Protein AF-A0A0Q3QEM4-F1 (afdb_monomer_lite)

Foldseek 3Di:
DWDQDPVVRDIDDFDAAFPPDWAFQDWEDWAWDDDPVRDTDTKTWTWTFGDDDPPDQWTFIWIWMADPVCQVPPDPRGRIDTQETDTDNDDDRFPHWYDAPQKTWTDDQQFFIKIWDHPPPPPHRTDIDTDGFWQQRHNVNVCVVQDDVRDDPVVVSVQFSFQWDWDAAPRDIDIGGQDPGPGGDDPVDDDDDDDHLVLLCVAPQNVVVVADSARWTRWDQDNNRKIKTWRAPPVCPVPPPPPQKGKIKIWIGPVVVSHTPDIDIDIRDDDD

Structure (mmCIF, N/CA/C/O backbone):
data_AF-A0A0Q3QEM4-F1
#
_entry.id   AF-A0A0Q3QEM4-F1
#
loop_
_atom_site.group_PDB
_atom_site.id
_atom_site.type_symbol
_atom_site.label_atom_id
_atom_site.label_alt_id
_atom_site.label_comp_id
_atom_site.label_asym_id
_atom_site.label_entity_id
_atom_site.label_seq_id
_atom_site.pdbx_PDB_ins_code
_atom_site.Cartn_x
_atom_site.Cartn_y
_atom_site.Cartn_z
_atom_site.occupancy
_atom_site.B_iso_or_equiv
_atom_site.auth_seq_id
_atom_site.auth_comp_id
_atom_site.auth_asym_id
_atom_site.auth_atom_id
_atom_site.pdbx_PDB_model_num
ATOM 1 N N . TYR A 1 1 ? 17.596 -11.893 -6.423 1.00 74.00 1 TYR A N 1
ATOM 2 C CA . TYR A 1 1 ? 16.151 -11.917 -6.119 1.00 74.00 1 TYR A CA 1
ATOM 3 C C . TYR A 1 1 ? 15.618 -13.312 -6.344 1.00 74.00 1 TYR A C 1
ATOM 5 O O . TYR A 1 1 ? 15.959 -13.911 -7.357 1.00 74.00 1 TYR A O 1
ATOM 13 N N . LEU A 1 2 ? 14.856 -13.838 -5.387 1.00 79.19 2 LEU A N 1
ATOM 14 C CA . LEU A 1 2 ? 14.261 -15.168 -5.459 1.00 79.19 2 LEU A CA 1
ATOM 15 C C . LEU A 1 2 ? 12.787 -15.021 -5.846 1.00 79.19 2 LEU A C 1
ATOM 17 O O . LEU A 1 2 ? 12.073 -14.262 -5.198 1.00 79.19 2 LEU A O 1
ATOM 21 N N . VAL A 1 3 ? 12.349 -15.720 -6.889 1.00 78.38 3 VAL A N 1
ATOM 22 C CA . VAL A 1 3 ? 10.958 -15.700 -7.350 1.00 78.38 3 VAL A CA 1
ATOM 23 C C . VAL A 1 3 ? 10.420 -17.117 -7.318 1.00 78.38 3 VAL A C 1
ATOM 25 O O . VAL A 1 3 ? 10.972 -18.007 -7.966 1.00 78.38 3 VAL A O 1
ATOM 28 N N . TYR A 1 4 ? 9.352 -17.314 -6.553 1.00 81.25 4 TYR A N 1
ATOM 29 C CA . TYR A 1 4 ? 8.610 -18.563 -6.522 1.00 81.25 4 TYR A CA 1
ATOM 30 C C . TYR A 1 4 ? 7.338 -18.408 -7.348 1.00 81.25 4 TYR A C 1
ATOM 32 O O . TYR A 1 4 ? 6.465 -17.610 -7.006 1.00 81.25 4 TYR A O 1
ATOM 40 N N . ASP A 1 5 ? 7.247 -19.171 -8.431 1.00 76.69 5 ASP A N 1
ATOM 41 C CA . ASP A 1 5 ? 6.024 -19.307 -9.207 1.00 76.69 5 ASP A CA 1
ATOM 42 C C . ASP A 1 5 ? 5.250 -20.525 -8.700 1.00 76.69 5 ASP A C 1
ATOM 44 O O . ASP A 1 5 ? 5.641 -21.676 -8.908 1.00 76.69 5 ASP A O 1
ATOM 48 N N . HIS A 1 6 ? 4.136 -20.252 -8.024 1.00 77.06 6 HIS A N 1
ATOM 49 C CA . HIS A 1 6 ? 3.267 -21.284 -7.475 1.00 77.06 6 HIS A CA 1
ATOM 50 C C . HIS A 1 6 ? 2.563 -22.113 -8.560 1.00 77.06 6 HIS A C 1
ATOM 52 O O . HIS A 1 6 ? 2.294 -23.287 -8.322 1.00 77.06 6 HIS A O 1
ATOM 58 N N . ALA A 1 7 ? 2.268 -21.530 -9.729 1.00 76.38 7 ALA A N 1
ATOM 59 C CA . ALA A 1 7 ? 1.515 -22.197 -10.787 1.00 76.38 7 ALA A CA 1
ATOM 60 C C . ALA A 1 7 ? 2.387 -23.239 -11.498 1.00 76.38 7 ALA A C 1
ATOM 62 O O . ALA A 1 7 ? 1.954 -24.368 -11.724 1.00 76.38 7 ALA A O 1
ATOM 63 N N . GLY A 1 8 ? 3.641 -22.881 -11.785 1.00 73.81 8 GLY A N 1
ATOM 64 C CA . GLY A 1 8 ? 4.649 -23.791 -12.322 1.00 73.81 8 GLY A CA 1
ATOM 65 C C . GLY A 1 8 ? 5.403 -24.610 -11.269 1.00 73.81 8 GLY A C 1
ATOM 66 O O . GLY A 1 8 ? 6.274 -25.393 -11.645 1.00 73.81 8 GLY A O 1
ATOM 67 N N . ALA A 1 9 ? 5.120 -24.416 -9.972 1.00 82.44 9 ALA A N 1
ATOM 68 C CA . ALA A 1 9 ? 5.884 -24.969 -8.846 1.00 82.44 9 ALA A CA 1
ATOM 69 C C . ALA A 1 9 ? 7.406 -24.798 -9.023 1.00 82.44 9 ALA A C 1
ATOM 71 O O . ALA A 1 9 ? 8.193 -25.718 -8.783 1.00 82.44 9 ALA A O 1
ATOM 72 N N . SER A 1 10 ? 7.820 -23.619 -9.493 1.00 80.69 10 SER A N 1
ATOM 73 C CA . SER A 1 10 ? 9.198 -23.348 -9.892 1.00 80.69 10 SER A CA 1
ATOM 74 C C . SER A 1 10 ? 9.824 -22.242 -9.048 1.00 80.69 10 SER A C 1
ATOM 76 O O . SER A 1 10 ? 9.153 -21.327 -8.570 1.00 80.69 10 SER A O 1
ATOM 78 N N . LEU A 1 11 ? 11.137 -22.338 -8.844 1.00 83.44 11 LEU A N 1
ATOM 79 C CA . LEU A 1 11 ? 11.921 -21.359 -8.102 1.00 83.44 11 LEU A CA 1
ATOM 80 C C . LEU A 1 11 ? 13.024 -20.831 -9.013 1.00 83.44 11 LEU A C 1
ATOM 82 O O . LEU A 1 11 ? 13.857 -21.600 -9.494 1.00 83.44 11 LEU A O 1
ATOM 86 N N . SER A 1 12 ? 13.043 -19.523 -9.243 1.00 77.06 12 SER A N 1
ATOM 87 C CA . SER A 1 12 ? 14.044 -18.868 -10.079 1.00 77.06 12 SER A CA 1
ATOM 88 C C . SER A 1 12 ? 14.819 -17.821 -9.289 1.00 77.06 12 SER A C 1
ATOM 90 O O . SER A 1 12 ? 14.315 -17.196 -8.353 1.00 77.06 12 SER A O 1
ATOM 92 N N . MET A 1 13 ? 16.089 -17.652 -9.652 1.00 81.19 13 MET A N 1
ATOM 93 C CA . MET A 1 13 ? 16.964 -16.646 -9.068 1.00 81.19 13 MET A CA 1
ATOM 94 C C . MET A 1 13 ? 17.394 -15.669 -10.152 1.00 81.19 13 MET A C 1
ATOM 96 O O . MET A 1 13 ? 18.055 -16.043 -11.118 1.00 81.19 13 MET A O 1
ATOM 100 N N . ILE A 1 14 ? 17.057 -14.401 -9.954 1.00 78.12 14 ILE A N 1
ATOM 101 C CA . ILE A 1 14 ? 17.505 -13.305 -10.808 1.00 78.12 14 ILE A CA 1
ATOM 102 C C . ILE A 1 14 ? 18.736 -12.689 -10.151 1.00 78.12 14 ILE A C 1
ATOM 104 O O . ILE A 1 14 ? 18.713 -12.370 -8.952 1.00 78.12 14 ILE A O 1
ATOM 108 N N . ARG A 1 15 ? 19.818 -12.570 -10.930 1.00 73.50 15 ARG A N 1
ATOM 109 C CA . ARG A 1 15 ? 21.109 -12.031 -10.477 1.00 73.50 15 ARG A CA 1
ATOM 110 C C . ARG A 1 15 ? 20.974 -10.587 -9.970 1.00 73.50 15 ARG A C 1
ATOM 112 O O . ARG A 1 15 ? 19.942 -9.942 -10.158 1.00 73.50 15 ARG A O 1
ATOM 119 N N . CYS A 1 16 ? 22.000 -10.151 -9.242 1.00 69.88 16 CYS A N 1
ATOM 120 C CA . CYS A 1 16 ? 22.068 -8.857 -8.566 1.00 69.88 16 CYS A CA 1
ATOM 121 C C . CYS A 1 16 ? 21.853 -7.673 -9.523 1.00 69.88 16 CYS A C 1
ATOM 123 O O . CYS A 1 16 ? 21.902 -7.834 -10.742 1.00 69.88 16 CYS A O 1
ATOM 125 N N . LEU A 1 17 ? 21.578 -6.505 -8.941 1.00 72.19 17 LEU A N 1
ATOM 126 C CA . LEU A 1 17 ? 21.391 -5.254 -9.677 1.00 72.19 17 LEU A CA 1
ATOM 127 C C . LEU A 1 17 ? 22.624 -4.912 -10.532 1.00 72.19 17 LEU A C 1
ATOM 129 O O . LEU A 1 17 ? 23.725 -5.337 -10.168 1.00 72.19 17 LEU A O 1
ATOM 133 N N . PRO A 1 18 ? 22.436 -4.185 -11.650 1.00 67.81 18 PRO A N 1
ATOM 134 C CA . PRO A 1 18 ? 23.521 -3.854 -12.568 1.00 67.81 18 PRO A CA 1
ATOM 135 C C . PRO A 1 18 ? 24.543 -2.939 -11.884 1.00 67.81 18 PRO A C 1
ATOM 137 O O . PRO A 1 18 ? 24.213 -2.281 -10.901 1.00 67.81 18 PRO A O 1
ATOM 140 N N . ASP A 1 19 ? 25.772 -2.880 -12.401 1.00 65.62 19 ASP A N 1
ATOM 141 C CA . ASP A 1 19 ? 26.760 -1.877 -11.979 1.00 65.62 19 ASP A CA 1
ATOM 142 C C . ASP A 1 19 ? 26.373 -0.490 -12.526 1.00 65.62 19 ASP A C 1
ATOM 144 O O . ASP A 1 19 ? 25.990 -0.391 -13.696 1.00 65.62 19 ASP A O 1
ATOM 148 N N . PRO A 1 20 ? 26.493 0.614 -11.755 1.00 67.75 20 PRO A N 1
ATOM 149 C CA . PRO A 1 20 ? 27.106 0.774 -10.422 1.00 67.75 20 PRO A CA 1
ATOM 150 C C . PRO A 1 20 ? 26.281 0.157 -9.277 1.00 67.75 20 PRO A C 1
ATOM 152 O O . PRO A 1 20 ? 25.089 -0.042 -9.455 1.00 67.75 20 PRO A O 1
ATOM 155 N N . PRO A 1 21 ? 26.847 -0.078 -8.073 1.00 73.12 21 PRO A N 1
ATOM 156 C CA . PRO A 1 21 ? 26.119 -0.750 -7.000 1.00 73.12 21 PRO A CA 1
ATOM 157 C C . PRO A 1 21 ? 24.871 0.042 -6.588 1.00 73.12 21 PRO A C 1
ATOM 159 O O . PRO A 1 21 ? 24.956 1.118 -5.986 1.00 73.12 21 PRO A O 1
ATOM 162 N N . PHE A 1 22 ? 23.709 -0.519 -6.905 1.00 78.31 22 PHE A N 1
ATOM 163 C CA . PHE A 1 22 ? 22.417 -0.051 -6.428 1.00 78.31 22 PHE A CA 1
ATOM 164 C C . PHE A 1 22 ? 21.999 -0.839 -5.184 1.00 78.31 22 PHE A C 1
ATOM 166 O O . PHE A 1 22 ? 22.194 -2.054 -5.098 1.00 78.31 22 PHE A O 1
ATOM 173 N N . VAL A 1 23 ? 21.396 -0.146 -4.223 1.00 80.81 23 VAL A N 1
ATOM 174 C CA . VAL A 1 23 ? 20.808 -0.737 -3.020 1.00 80.81 23 VAL A CA 1
ATOM 175 C C . VAL A 1 23 ? 19.292 -0.790 -3.209 1.00 80.81 23 VAL A C 1
ATOM 177 O O . VAL A 1 23 ? 18.691 0.261 -3.430 1.00 80.81 23 VAL A O 1
ATOM 180 N N . PRO A 1 24 ? 18.647 -1.969 -3.146 1.00 80.19 24 PRO A N 1
ATOM 181 C CA . PRO A 1 24 ? 17.191 -2.049 -3.220 1.00 80.19 24 PRO A CA 1
ATOM 182 C C . PRO A 1 24 ? 16.550 -1.290 -2.057 1.00 80.19 24 PRO A C 1
ATOM 184 O O . PRO A 1 24 ? 16.929 -1.502 -0.907 1.00 80.19 24 PRO A O 1
ATOM 187 N N . ILE A 1 25 ? 15.562 -0.445 -2.359 1.00 82.31 25 ILE A N 1
ATOM 188 C CA . ILE A 1 25 ? 14.785 0.293 -1.352 1.00 82.31 25 ILE A CA 1
ATOM 189 C C . ILE A 1 25 ? 13.325 -0.155 -1.298 1.00 82.31 25 ILE A C 1
ATOM 191 O O . ILE A 1 25 ? 12.720 -0.114 -0.234 1.00 82.31 25 ILE A O 1
ATOM 195 N N . SER A 1 26 ? 12.758 -0.633 -2.410 1.00 83.44 26 SER A N 1
ATOM 196 C CA . SER A 1 26 ? 11.393 -1.163 -2.435 1.00 83.44 26 SER A CA 1
ATOM 197 C C . SER A 1 26 ? 11.171 -2.102 -3.611 1.00 83.44 26 SER A C 1
ATOM 199 O O . SER A 1 26 ? 11.751 -1.917 -4.678 1.00 83.44 26 SER A O 1
ATOM 201 N N . THR A 1 27 ? 10.320 -3.110 -3.422 1.00 83.75 27 THR A N 1
ATOM 202 C CA . THR A 1 27 ? 9.927 -4.062 -4.469 1.00 83.75 27 THR A CA 1
ATOM 203 C C . THR A 1 27 ? 8.415 -4.031 -4.639 1.00 83.75 27 THR A C 1
ATOM 205 O O . THR A 1 27 ? 7.682 -4.101 -3.653 1.00 83.75 27 THR A O 1
ATOM 208 N N . MET A 1 28 ? 7.945 -3.970 -5.883 1.00 83.12 28 MET A N 1
ATOM 209 C CA . MET A 1 28 ? 6.525 -4.120 -6.194 1.00 83.12 28 MET A CA 1
ATOM 210 C C . MET A 1 28 ? 6.170 -5.600 -6.377 1.00 83.12 28 MET A C 1
ATOM 212 O O . MET A 1 28 ? 7.014 -6.413 -6.765 1.00 83.12 28 MET A O 1
ATOM 216 N N . LYS A 1 29 ? 4.906 -5.965 -6.134 1.00 81.88 29 LYS A N 1
ATOM 217 C CA . LYS A 1 29 ? 4.406 -7.290 -6.529 1.00 81.88 29 LYS A CA 1
ATOM 218 C C . LYS A 1 29 ? 4.635 -7.516 -8.037 1.00 81.88 29 LYS A C 1
ATOM 220 O O . LYS A 1 29 ? 4.494 -6.558 -8.800 1.00 81.88 29 LYS A O 1
ATOM 225 N N . PRO A 1 30 ? 4.957 -8.751 -8.472 1.00 82.12 30 PRO A N 1
ATOM 226 C CA . PRO A 1 30 ? 5.119 -9.059 -9.889 1.00 82.12 30 PRO A CA 1
ATOM 227 C C . PRO A 1 30 ? 3.888 -8.639 -10.699 1.00 82.12 30 PRO A C 1
ATOM 229 O O . PRO A 1 30 ? 2.759 -8.941 -10.308 1.00 82.12 30 PRO A O 1
ATOM 232 N N . VAL A 1 31 ? 4.110 -7.951 -11.818 1.00 82.06 31 VAL A N 1
ATOM 233 C CA . VAL A 1 31 ? 3.041 -7.501 -12.719 1.00 82.06 31 VAL A CA 1
ATOM 234 C C . VAL A 1 31 ? 2.914 -8.516 -13.839 1.00 82.06 31 VAL A C 1
ATOM 236 O O . VAL A 1 31 ? 3.875 -8.761 -14.561 1.00 82.06 31 VAL A O 1
ATOM 239 N N . VAL A 1 32 ? 1.747 -9.142 -13.967 1.00 79.00 32 VAL A N 1
ATOM 240 C CA . VAL A 1 32 ? 1.514 -10.148 -15.007 1.00 79.00 32 VAL A CA 1
ATOM 241 C C . VAL A 1 32 ? 1.431 -9.467 -16.368 1.00 79.00 32 VAL A C 1
ATOM 243 O O . VAL A 1 32 ? 0.659 -8.526 -16.545 1.00 79.00 32 VAL A O 1
ATOM 246 N N . VAL A 1 33 ? 2.188 -9.980 -17.335 1.00 74.94 33 VAL A N 1
ATOM 247 C CA . VAL A 1 33 ? 2.154 -9.530 -18.726 1.00 74.94 33 VAL A CA 1
ATOM 248 C C . VAL A 1 33 ? 1.460 -10.601 -19.569 1.00 74.94 33 VAL A C 1
ATOM 250 O O . VAL A 1 33 ? 1.838 -11.776 -19.494 1.00 74.94 33 VAL A O 1
ATOM 253 N N . PRO A 1 34 ? 0.449 -10.241 -20.379 1.00 64.19 34 PRO A N 1
ATOM 254 C CA . PRO A 1 34 ? -0.167 -11.184 -21.302 1.00 64.19 34 PRO A CA 1
ATOM 255 C C . PRO A 1 34 ? 0.848 -11.627 -22.367 1.00 64.19 34 PRO A C 1
ATOM 257 O O . PRO A 1 34 ? 1.281 -10.812 -23.183 1.00 64.19 34 PRO A O 1
ATOM 260 N N . ASP A 1 35 ? 1.212 -12.912 -22.407 1.00 62.97 35 ASP A N 1
ATOM 261 C CA . ASP A 1 35 ? 1.931 -13.467 -23.559 1.00 62.97 35 ASP A CA 1
ATOM 262 C C . ASP A 1 35 ? 0.944 -13.769 -24.697 1.00 62.97 35 ASP A C 1
ATOM 264 O O . ASP A 1 35 ? -0.187 -14.220 -24.490 1.00 62.97 35 ASP A O 1
ATOM 268 N N . ARG A 1 36 ? 1.415 -13.599 -25.933 1.00 54.34 36 ARG A N 1
ATOM 269 C CA . ARG A 1 36 ? 0.719 -13.951 -27.177 1.00 54.34 36 ARG A CA 1
ATOM 270 C C . ARG A 1 36 ? 0.351 -15.440 -27.262 1.00 54.34 36 ARG A C 1
ATOM 272 O O . ARG A 1 36 ? -0.476 -15.797 -28.096 1.00 54.34 36 ARG A O 1
ATOM 279 N N . HIS A 1 37 ? 0.938 -16.291 -26.417 1.00 56.66 37 HIS A N 1
ATOM 280 C CA . HIS A 1 37 ? 0.737 -17.745 -26.402 1.00 56.66 37 HIS A CA 1
ATOM 281 C C . HIS A 1 37 ? -0.136 -18.256 -25.243 1.00 56.66 37 HIS A C 1
ATOM 283 O O . HIS A 1 37 ? -0.319 -19.465 -25.110 1.00 56.66 37 HIS A O 1
ATOM 289 N N . GLY A 1 38 ? -0.701 -17.369 -24.416 1.00 53.06 38 GLY A N 1
ATOM 290 C CA . GLY A 1 38 ? -1.604 -17.758 -23.325 1.00 53.06 38 GLY A CA 1
ATOM 291 C C . GLY A 1 38 ? -0.916 -18.260 -22.049 1.00 53.06 38 GLY A C 1
ATOM 292 O O . GLY A 1 38 ? -1.613 -18.627 -21.106 1.00 53.06 38 GLY A O 1
ATOM 293 N N . SER A 1 39 ? 0.421 -18.248 -21.977 1.00 60.94 39 SER A N 1
ATOM 294 C CA . SER A 1 39 ? 1.149 -18.311 -20.704 1.00 60.94 39 SER A CA 1
ATOM 295 C C . SER A 1 39 ? 1.204 -16.926 -20.060 1.00 60.94 39 SER A C 1
ATOM 297 O O . SER A 1 39 ? 1.508 -15.939 -20.720 1.00 60.94 39 SER A O 1
ATOM 299 N N . SER A 1 40 ? 0.918 -16.826 -18.766 1.00 65.25 40 SER A N 1
ATOM 300 C CA . SER A 1 40 ? 1.186 -15.602 -18.010 1.00 65.25 40 SER A CA 1
ATOM 301 C C . SER A 1 40 ? 2.677 -15.540 -17.679 1.00 65.25 40 SER A C 1
ATOM 303 O O . SER A 1 40 ? 3.151 -16.365 -16.898 1.00 65.25 40 SER A O 1
ATOM 305 N N . ASP A 1 41 ? 3.407 -14.586 -18.255 1.00 77.88 41 ASP A N 1
ATOM 306 C CA . ASP A 1 41 ? 4.733 -14.203 -17.753 1.00 77.88 41 ASP A CA 1
ATOM 307 C C . ASP A 1 41 ? 4.589 -12.958 -16.860 1.00 77.88 41 ASP A C 1
ATOM 309 O O . ASP A 1 41 ? 3.489 -12.426 -16.688 1.00 77.88 41 ASP A O 1
ATOM 313 N N . PHE A 1 42 ? 5.670 -12.500 -16.240 1.00 83.19 42 PHE A N 1
ATOM 314 C CA . PHE A 1 42 ? 5.631 -11.380 -15.305 1.00 83.19 42 PHE A CA 1
ATOM 315 C C . PHE A 1 42 ? 6.811 -10.425 -15.452 1.00 83.19 42 PHE A C 1
ATOM 317 O O . PHE A 1 42 ? 7.929 -10.791 -15.814 1.00 83.19 42 PHE A O 1
ATOM 324 N N . GLU A 1 43 ? 6.582 -9.178 -15.087 1.00 87.06 43 GLU A N 1
ATOM 325 C CA . GLU A 1 43 ? 7.601 -8.155 -14.929 1.00 87.06 43 GLU A CA 1
ATOM 326 C C . GLU A 1 43 ? 7.841 -7.891 -13.448 1.00 87.06 43 GLU A C 1
ATOM 328 O O . GLU A 1 43 ? 6.926 -7.931 -12.619 1.00 87.06 43 GLU A O 1
ATOM 333 N N . LEU A 1 44 ? 9.105 -7.655 -13.106 1.00 87.88 44 LEU A N 1
ATOM 334 C CA . LEU A 1 44 ? 9.500 -7.254 -11.765 1.00 87.88 44 LEU A CA 1
ATOM 335 C C . LEU A 1 44 ? 9.974 -5.818 -11.790 1.00 87.88 44 LEU A C 1
ATOM 337 O O . LEU A 1 44 ? 10.799 -5.451 -12.625 1.00 87.88 44 LEU A O 1
ATOM 341 N N . PHE A 1 45 ? 9.508 -5.059 -10.810 1.00 87.50 45 PHE A N 1
ATOM 342 C CA . PHE A 1 45 ? 9.841 -3.658 -10.641 1.00 87.50 45 PHE A CA 1
ATOM 343 C C . PHE A 1 45 ? 10.448 -3.458 -9.264 1.00 87.50 45 PHE A C 1
ATOM 345 O O . PHE A 1 45 ? 9.887 -3.871 -8.242 1.00 87.50 45 PHE A O 1
ATOM 352 N N . LEU A 1 46 ? 11.607 -2.821 -9.255 1.00 87.62 46 LEU A N 1
ATOM 353 C CA . LEU A 1 46 ? 12.374 -2.556 -8.061 1.00 87.62 46 LEU A CA 1
ATOM 354 C C . LEU A 1 46 ? 12.797 -1.094 -8.055 1.00 87.62 46 LEU A C 1
ATOM 356 O O . LEU A 1 46 ? 13.459 -0.626 -8.975 1.00 87.62 46 LEU A O 1
ATOM 360 N N . MET A 1 47 ? 12.474 -0.402 -6.974 1.00 86.44 47 MET A N 1
ATOM 361 C CA . MET A 1 47 ? 13.070 0.887 -6.679 1.00 86.44 47 MET A CA 1
ATOM 362 C C . MET A 1 47 ? 14.418 0.652 -5.997 1.00 86.44 47 MET A C 1
ATOM 364 O O . MET A 1 47 ? 14.497 -0.082 -5.004 1.00 86.44 47 MET A O 1
ATOM 368 N N . ALA A 1 48 ? 15.479 1.255 -6.524 1.00 85.19 48 ALA A N 1
ATOM 369 C CA . ALA A 1 48 ? 16.822 1.117 -5.986 1.00 85.19 48 ALA A CA 1
ATOM 370 C C . ALA A 1 48 ? 17.531 2.469 -5.900 1.00 85.19 48 ALA A C 1
ATOM 372 O O . ALA A 1 48 ? 17.328 3.345 -6.731 1.00 85.19 48 ALA A O 1
ATOM 373 N N . ARG A 1 49 ? 18.388 2.628 -4.897 1.00 82.88 49 ARG A N 1
ATOM 374 C CA . ARG A 1 49 ? 19.178 3.836 -4.666 1.00 82.88 49 ARG A CA 1
ATOM 375 C C . ARG A 1 49 ? 20.606 3.612 -5.119 1.00 82.88 49 ARG A C 1
ATOM 377 O O . ARG A 1 49 ? 21.221 2.610 -4.748 1.00 82.88 49 ARG A O 1
ATOM 384 N N . ARG A 1 50 ? 21.168 4.543 -5.884 1.00 77.00 50 ARG A N 1
ATOM 385 C CA . ARG A 1 50 ? 22.589 4.481 -6.239 1.00 77.00 50 ARG A CA 1
ATOM 386 C C . ARG A 1 50 ? 23.455 4.667 -4.988 1.00 77.00 50 ARG A C 1
ATOM 388 O O . ARG A 1 50 ? 23.281 5.638 -4.254 1.00 77.00 50 ARG A O 1
ATOM 395 N N . GLY A 1 51 ? 24.397 3.752 -4.748 1.00 64.75 51 GLY A N 1
ATOM 396 C CA . GLY A 1 51 ? 25.388 3.900 -3.680 1.00 64.75 51 GLY A CA 1
ATOM 397 C C . GLY A 1 51 ? 26.183 5.197 -3.862 1.00 64.75 51 GLY A C 1
ATOM 398 O O . GLY A 1 51 ? 26.712 5.461 -4.943 1.00 64.75 51 GLY A O 1
ATOM 399 N N . SER A 1 52 ? 26.216 6.034 -2.827 1.00 57.19 52 SER A N 1
ATOM 400 C CA . SER A 1 52 ? 26.693 7.415 -2.888 1.00 57.19 52 SER A CA 1
ATOM 401 C C . SER A 1 52 ? 28.175 7.535 -3.271 1.00 57.19 52 SER A C 1
ATOM 403 O O . SER A 1 52 ? 29.058 6.957 -2.64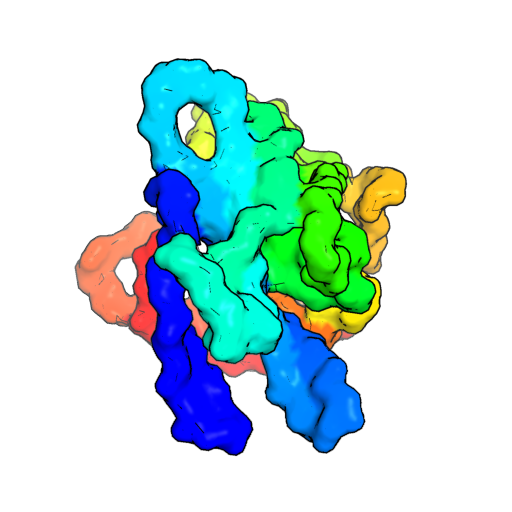1 1.00 57.19 52 SER A O 1
ATOM 405 N N . SER A 1 53 ? 28.457 8.385 -4.262 1.00 49.66 53 SER A N 1
ATOM 406 C CA . SER A 1 53 ? 29.694 9.174 -4.277 1.00 49.66 53 SER A CA 1
ATOM 407 C C . SER A 1 53 ? 29.467 10.397 -3.373 1.00 49.66 53 SER A C 1
ATOM 409 O O . SER A 1 53 ? 28.378 10.974 -3.433 1.00 49.66 53 SER A O 1
ATOM 411 N N . PRO A 1 54 ? 30.437 10.826 -2.545 1.00 46.53 54 PRO A N 1
ATOM 412 C CA . PRO A 1 54 ? 30.251 11.861 -1.518 1.00 46.53 54 PRO A CA 1
ATOM 413 C C . PRO A 1 54 ? 29.885 13.274 -2.025 1.00 46.53 54 PRO A C 1
ATOM 415 O O . PRO A 1 54 ? 29.799 14.193 -1.218 1.00 46.53 54 PRO A O 1
ATOM 418 N N . SER A 1 55 ? 29.667 13.478 -3.330 1.00 50.00 55 SER A N 1
ATOM 419 C CA . SER A 1 55 ? 29.386 14.791 -3.931 1.00 50.00 55 SER A CA 1
ATOM 420 C C . SER A 1 55 ? 28.038 14.918 -4.658 1.00 50.00 55 SER A C 1
ATOM 422 O O . SER A 1 55 ? 27.823 15.932 -5.319 1.00 50.00 55 SER A O 1
ATOM 424 N N . ALA A 1 56 ? 27.151 13.919 -4.620 1.00 49.31 56 ALA A N 1
ATOM 425 C CA . ALA A 1 56 ? 25.875 13.989 -5.341 1.00 49.31 56 ALA A CA 1
ATOM 426 C C . ALA A 1 56 ? 24.785 14.625 -4.464 1.00 49.31 56 ALA A C 1
ATOM 428 O O . ALA A 1 56 ? 24.272 14.006 -3.538 1.00 49.31 56 ALA A O 1
ATOM 429 N N . ALA A 1 57 ? 24.445 15.878 -4.766 1.00 47.34 57 ALA A N 1
ATOM 430 C CA . ALA A 1 57 ? 23.415 16.673 -4.094 1.00 47.34 57 ALA A CA 1
ATOM 431 C C . ALA A 1 57 ? 21.969 16.314 -4.513 1.00 47.34 57 ALA A C 1
ATOM 433 O O . ALA A 1 57 ? 21.057 17.101 -4.289 1.00 47.34 57 ALA A O 1
ATOM 434 N N . ALA A 1 58 ? 21.754 15.153 -5.135 1.00 52.91 58 ALA A N 1
ATOM 435 C CA . ALA A 1 58 ? 20.441 14.662 -5.538 1.00 52.91 58 ALA A CA 1
ATOM 436 C C . ALA A 1 58 ? 20.326 13.178 -5.180 1.00 52.91 58 ALA A C 1
ATOM 438 O O . ALA A 1 58 ? 21.270 12.406 -5.367 1.00 52.91 58 ALA A O 1
ATOM 439 N N . HIS A 1 59 ? 19.179 12.785 -4.633 1.00 61.12 59 HIS A N 1
ATOM 440 C CA . HIS A 1 59 ? 18.866 11.388 -4.379 1.00 61.12 59 HIS A CA 1
ATOM 441 C C . HIS A 1 59 ? 18.657 10.681 -5.726 1.00 61.12 59 HIS A C 1
ATOM 443 O O . HIS A 1 59 ? 17.642 10.873 -6.385 1.00 61.12 59 HIS A O 1
ATOM 449 N N . ASP A 1 60 ? 19.648 9.895 -6.151 1.00 71.81 60 ASP A N 1
ATOM 450 C CA . ASP A 1 60 ? 19.618 9.110 -7.392 1.00 71.81 60 ASP A CA 1
ATOM 451 C C . ASP A 1 60 ? 18.854 7.793 -7.179 1.00 71.81 60 ASP A C 1
ATOM 453 O O . ASP A 1 60 ? 19.423 6.694 -7.246 1.00 71.81 60 ASP A O 1
ATOM 457 N N . ASP A 1 61 ? 17.565 7.907 -6.870 1.00 81.69 61 ASP A N 1
ATOM 458 C CA . ASP A 1 61 ? 16.667 6.757 -6.845 1.00 81.69 61 ASP A CA 1
ATOM 459 C C . ASP A 1 61 ? 16.280 6.407 -8.289 1.00 81.69 61 ASP A C 1
ATOM 461 O O . ASP A 1 61 ? 15.998 7.278 -9.114 1.00 81.69 61 ASP A O 1
ATOM 465 N N . VAL A 1 62 ? 16.324 5.121 -8.625 1.00 83.06 62 VAL A N 1
ATOM 466 C CA . VAL A 1 62 ? 16.095 4.618 -9.979 1.00 83.06 62 VAL A CA 1
ATOM 467 C C . VAL A 1 62 ? 15.139 3.439 -9.983 1.00 83.06 62 VAL A C 1
ATOM 469 O O . VAL A 1 62 ? 15.110 2.630 -9.051 1.00 83.06 62 VAL A O 1
ATOM 472 N N . LEU A 1 63 ? 14.366 3.326 -11.059 1.00 86.44 63 LEU A N 1
ATOM 473 C CA . LEU A 1 63 ? 13.525 2.163 -11.306 1.00 86.44 63 LEU A CA 1
ATOM 474 C C . LEU A 1 63 ? 14.311 1.123 -12.096 1.00 86.44 63 LEU A C 1
ATOM 476 O O . LEU A 1 63 ? 14.708 1.361 -13.236 1.00 86.44 63 LEU A O 1
ATOM 480 N N . CYS A 1 64 ? 14.514 -0.037 -11.487 1.00 86.50 64 CYS A N 1
ATOM 481 C CA . CYS A 1 64 ? 15.060 -1.216 -12.132 1.00 86.50 64 CYS A CA 1
ATOM 482 C C . CYS A 1 64 ? 13.924 -2.162 -12.521 1.00 86.50 64 CYS A C 1
ATOM 484 O O . CYS A 1 64 ? 13.091 -2.522 -11.686 1.00 86.50 64 CYS A O 1
ATOM 486 N N . VAL A 1 65 ? 13.926 -2.609 -13.773 1.00 87.19 65 VAL A N 1
ATOM 487 C CA . VAL A 1 65 ? 12.902 -3.497 -14.326 1.00 87.19 65 VAL A CA 1
ATOM 488 C C . VAL A 1 65 ? 13.539 -4.773 -14.851 1.00 87.19 65 VAL A C 1
ATOM 490 O O . VAL A 1 65 ? 14.581 -4.743 -15.507 1.00 87.19 65 VAL A O 1
ATOM 493 N N . SER A 1 66 ? 12.922 -5.909 -14.542 1.00 8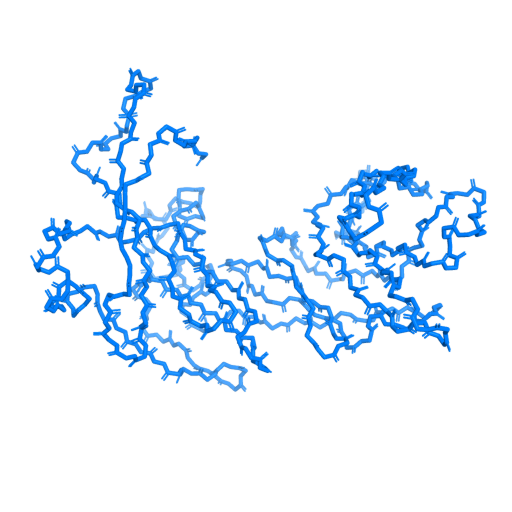6.62 66 SER A N 1
ATOM 494 C CA . SER A 1 66 ? 13.278 -7.204 -15.114 1.00 86.62 66 SER A CA 1
ATOM 495 C C . SER A 1 66 ? 12.087 -7.751 -15.885 1.00 86.62 66 SER A C 1
ATOM 497 O O . SER A 1 66 ? 11.074 -8.129 -15.291 1.00 86.62 66 SER A O 1
ATOM 499 N N . THR A 1 67 ? 12.222 -7.804 -17.208 1.00 85.38 67 THR A N 1
ATOM 500 C CA . THR A 1 67 ? 11.186 -8.279 -18.125 1.00 85.38 67 THR A CA 1
ATOM 501 C C . THR A 1 67 ? 11.467 -9.713 -18.572 1.00 85.38 67 THR A C 1
ATOM 503 O O . THR A 1 67 ? 12.598 -10.200 -18.453 1.00 85.38 67 THR A O 1
ATOM 506 N N . PRO A 1 68 ? 10.468 -10.420 -19.124 1.00 82.19 68 PRO A N 1
ATOM 507 C CA . PRO A 1 68 ? 10.685 -11.709 -19.779 1.00 82.19 68 PRO A CA 1
ATOM 508 C C . PRO A 1 68 ? 11.846 -11.689 -20.780 1.00 82.19 68 PRO A C 1
ATOM 510 O O . PRO A 1 68 ? 12.705 -12.573 -20.777 1.00 82.19 68 PRO A O 1
ATOM 513 N N . ALA A 1 69 ? 11.918 -10.630 -21.591 1.00 81.81 69 ALA A N 1
ATOM 514 C CA . ALA A 1 69 ? 12.941 -10.465 -22.615 1.00 81.81 69 ALA A CA 1
ATOM 515 C C . ALA A 1 69 ? 14.347 -10.319 -22.012 1.00 81.81 69 ALA A C 1
ATOM 517 O O . ALA A 1 69 ? 15.282 -10.968 -22.485 1.00 81.81 69 ALA A O 1
ATOM 518 N N . THR A 1 70 ? 14.499 -9.524 -20.946 1.00 82.38 70 THR A N 1
ATOM 519 C CA . THR A 1 70 ? 15.803 -9.325 -20.293 1.00 82.38 70 THR A CA 1
ATOM 520 C C . THR A 1 70 ? 16.247 -10.546 -19.498 1.00 82.38 70 THR A C 1
ATOM 522 O O . THR A 1 70 ? 17.444 -10.776 -19.346 1.00 82.38 70 THR A O 1
ATOM 525 N N . ARG A 1 71 ? 15.310 -11.364 -19.005 1.00 82.69 71 ARG A N 1
ATOM 526 C CA . ARG A 1 71 ? 15.631 -12.644 -18.356 1.00 82.69 71 ARG A CA 1
ATOM 527 C C . ARG A 1 71 ? 16.028 -13.723 -19.358 1.00 82.69 71 ARG A C 1
ATOM 529 O O . ARG A 1 71 ? 16.935 -14.497 -19.064 1.00 82.69 71 ARG A O 1
ATOM 536 N N . ALA A 1 72 ? 15.370 -13.775 -20.517 1.00 81.81 72 ALA A N 1
ATOM 537 C CA . ALA A 1 72 ? 15.693 -14.729 -21.575 1.00 81.81 72 ALA A CA 1
ATOM 538 C C . ALA A 1 72 ? 17.051 -14.426 -22.229 1.00 81.81 72 ALA A C 1
ATOM 540 O O . ALA A 1 72 ? 17.812 -15.348 -22.512 1.00 81.81 72 ALA A O 1
ATOM 541 N N . ASN A 1 73 ? 17.364 -13.141 -22.428 1.00 81.12 73 ASN A N 1
ATOM 542 C CA . ASN A 1 73 ? 18.615 -12.672 -23.023 1.00 81.12 73 ASN A CA 1
ATOM 543 C C . ASN A 1 73 ? 19.258 -11.585 -22.143 1.00 81.12 73 ASN A C 1
ATOM 545 O O . ASN A 1 73 ? 19.163 -10.400 -22.471 1.00 81.12 73 ASN A O 1
ATOM 549 N N . PRO A 1 74 ? 19.894 -11.962 -21.019 1.00 77.94 74 PRO A N 1
ATOM 550 C CA . PRO A 1 74 ? 20.528 -10.995 -20.135 1.00 77.94 74 PRO A CA 1
ATOM 551 C C . PRO A 1 74 ? 21.717 -10.332 -20.830 1.00 77.94 74 PRO A C 1
ATOM 553 O O . PRO A 1 74 ? 22.525 -10.996 -21.487 1.00 77.94 74 PRO A O 1
ATOM 556 N N . ALA A 1 75 ? 21.836 -9.020 -20.655 1.00 73.56 75 ALA A N 1
ATOM 557 C CA . ALA A 1 75 ? 23.021 -8.284 -21.060 1.00 73.56 75 ALA A CA 1
ATOM 558 C C . ALA A 1 75 ? 24.200 -8.622 -20.124 1.00 73.56 75 ALA A C 1
ATOM 560 O O . ALA A 1 75 ? 24.058 -9.348 -19.133 1.00 73.56 75 ALA A O 1
ATOM 561 N N . SER A 1 76 ? 25.398 -8.131 -20.450 1.00 68.94 76 SER A N 1
ATOM 562 C CA . SER A 1 76 ? 26.612 -8.404 -19.663 1.00 68.94 76 SER A CA 1
ATOM 563 C C . SER A 1 76 ? 26.521 -7.928 -18.206 1.00 68.94 76 SER A C 1
ATOM 565 O O . SER A 1 76 ? 27.205 -8.473 -17.345 1.00 68.94 76 SER A O 1
ATOM 567 N N . ASP A 1 77 ? 25.674 -6.936 -17.943 1.00 65.56 77 ASP A N 1
ATOM 568 C CA . ASP A 1 77 ? 25.367 -6.316 -16.651 1.00 65.56 77 ASP A CA 1
ATOM 569 C C . ASP A 1 77 ? 24.158 -6.947 -15.927 1.00 65.56 77 ASP A C 1
ATOM 571 O O . ASP A 1 77 ? 23.911 -6.634 -14.763 1.00 65.56 77 ASP A O 1
ATOM 575 N N . GLY A 1 78 ? 23.443 -7.889 -16.555 1.00 78.56 78 GLY A N 1
ATOM 576 C CA . GLY A 1 78 ? 22.406 -8.702 -15.916 1.00 78.56 78 GLY A CA 1
ATOM 577 C C . GLY A 1 78 ? 21.038 -8.664 -16.602 1.00 78.56 78 GLY A C 1
ATOM 578 O O . GLY A 1 78 ? 20.889 -8.278 -17.757 1.00 78.56 78 GLY A O 1
ATOM 579 N N . ALA A 1 79 ? 20.017 -9.133 -15.876 1.00 83.00 79 ALA A N 1
ATOM 580 C CA . ALA A 1 79 ? 18.625 -9.213 -16.345 1.00 83.00 79 ALA A CA 1
ATOM 581 C C . ALA A 1 79 ? 17.766 -8.006 -15.913 1.00 83.00 79 ALA A C 1
ATOM 583 O O . ALA A 1 79 ? 16.539 -8.032 -16.058 1.00 83.00 79 ALA A O 1
ATOM 584 N N . TRP A 1 80 ? 18.403 -6.989 -15.334 1.00 85.00 80 TRP A N 1
ATOM 585 C CA . TRP A 1 80 ? 17.788 -5.769 -14.823 1.00 85.00 80 TRP A CA 1
ATOM 586 C C . TRP A 1 80 ? 18.169 -4.593 -15.713 1.00 85.00 80 TRP A C 1
ATOM 588 O O . TRP A 1 80 ? 19.340 -4.421 -16.032 1.00 85.00 80 TRP A O 1
ATOM 598 N N . GLN A 1 81 ? 17.192 -3.766 -16.063 1.00 84.81 81 GLN A N 1
ATOM 599 C CA . GLN A 1 81 ? 17.383 -2.531 -16.816 1.00 84.81 81 GLN A CA 1
ATOM 600 C C . GLN A 1 81 ? 16.984 -1.337 -15.958 1.00 84.81 81 GLN A C 1
ATOM 602 O O . GLN A 1 81 ? 15.953 -1.375 -15.293 1.00 84.81 81 GLN A O 1
ATOM 607 N N . VAL A 1 82 ? 17.783 -0.273 -15.984 1.00 83.56 82 VAL A N 1
ATOM 608 C CA . VAL A 1 82 ? 17.420 1.004 -15.361 1.00 83.56 82 VAL A CA 1
ATOM 609 C C . VAL A 1 82 ? 16.519 1.767 -16.331 1.00 83.56 82 VAL A C 1
ATOM 611 O O . VAL A 1 82 ? 16.960 2.099 -17.428 1.00 83.56 82 VAL A O 1
ATOM 614 N N . GLN A 1 83 ? 15.269 2.017 -15.942 1.00 78.94 83 GLN A N 1
ATOM 615 C CA . GLN A 1 83 ? 14.243 2.613 -16.809 1.00 78.94 83 GLN A CA 1
ATOM 616 C C . GLN A 1 83 ? 13.816 4.026 -16.408 1.00 78.94 83 GLN A C 1
ATOM 618 O O . GLN A 1 83 ? 13.093 4.669 -17.152 1.00 78.94 83 GLN A O 1
ATOM 623 N N . GLY A 1 84 ? 14.263 4.562 -15.277 1.00 75.62 84 GLY A N 1
ATOM 624 C CA . GLY A 1 84 ? 13.910 5.931 -14.906 1.00 75.62 84 GLY A CA 1
ATOM 625 C C . GLY A 1 84 ? 14.684 6.423 -13.699 1.00 75.62 84 GLY A C 1
ATOM 626 O O . GLY A 1 84 ? 15.174 5.618 -12.904 1.00 75.62 84 GLY A O 1
ATOM 627 N N . GLN A 1 85 ? 14.793 7.745 -13.584 1.00 76.06 85 GLN A N 1
ATOM 628 C CA . GLN A 1 85 ? 15.383 8.420 -12.433 1.00 76.06 85 GLN A CA 1
ATOM 629 C C . GLN A 1 85 ? 14.291 9.199 -11.710 1.00 76.06 85 GLN A C 1
ATOM 631 O O . GLN A 1 85 ? 13.613 10.042 -12.297 1.00 76.06 85 GLN A O 1
ATOM 636 N N . VAL A 1 86 ? 14.157 8.933 -10.421 1.00 75.31 86 VAL A N 1
ATOM 637 C CA . VAL A 1 86 ? 13.275 9.665 -9.527 1.00 75.31 86 VAL A CA 1
ATOM 638 C C . VAL A 1 86 ? 13.992 10.945 -9.117 1.00 75.31 86 VAL A C 1
ATOM 640 O O . VAL A 1 86 ? 15.090 10.909 -8.567 1.00 75.31 86 VAL A O 1
ATOM 643 N N . LYS A 1 87 ? 13.380 12.092 -9.407 1.00 72.31 87 LYS A N 1
ATOM 644 C CA . LYS A 1 87 ? 13.903 13.408 -9.025 1.00 72.31 87 LYS A CA 1
ATOM 645 C C . LYS A 1 87 ? 13.019 13.984 -7.930 1.00 72.31 87 LYS A C 1
ATOM 647 O O . LYS A 1 87 ? 12.075 14.711 -8.218 1.00 72.31 87 LYS A O 1
ATOM 652 N N . LEU A 1 88 ? 13.318 13.627 -6.687 1.00 70.69 88 LEU A N 1
ATOM 653 C CA . LEU A 1 88 ? 12.670 14.194 -5.507 1.00 70.69 88 LEU A CA 1
ATOM 654 C C . LEU A 1 88 ? 13.686 15.004 -4.698 1.00 70.69 88 LEU A C 1
ATOM 656 O O . LEU A 1 88 ? 14.870 14.666 -4.655 1.00 70.69 88 LEU A O 1
ATOM 660 N N . GLU A 1 89 ? 13.219 16.096 -4.089 1.00 66.56 89 GLU A N 1
ATOM 661 C CA . GLU A 1 89 ? 14.051 16.969 -3.249 1.00 66.56 89 GLU A CA 1
ATOM 662 C C . GLU A 1 89 ? 14.457 16.283 -1.934 1.00 66.56 89 GLU A C 1
ATOM 664 O O . GLU A 1 89 ? 15.536 16.546 -1.408 1.00 66.56 89 GLU A O 1
ATOM 669 N N . GLU A 1 90 ? 13.622 15.366 -1.436 1.00 68.44 90 GLU A N 1
ATOM 670 C CA . GLU A 1 90 ? 13.843 14.598 -0.209 1.00 68.44 90 GLU A CA 1
ATOM 671 C C . GLU A 1 90 ? 13.958 13.089 -0.502 1.00 68.44 90 GLU A C 1
ATOM 673 O O . GLU A 1 90 ? 13.395 12.606 -1.491 1.00 68.44 90 GLU A O 1
ATOM 678 N N . PRO A 1 91 ? 14.647 12.308 0.357 1.00 71.44 91 PRO A N 1
ATOM 679 C CA . PRO A 1 91 ? 14.673 10.857 0.231 1.00 71.44 91 PRO A CA 1
ATOM 680 C C . PRO A 1 91 ? 13.261 10.270 0.306 1.00 71.44 91 PRO A C 1
ATOM 682 O O . PRO A 1 91 ? 12.530 10.485 1.279 1.00 71.44 91 PRO A O 1
ATOM 685 N N . PHE A 1 92 ? 12.911 9.450 -0.682 1.00 77.62 92 PHE A N 1
ATOM 686 C CA . PHE A 1 92 ? 11.625 8.767 -0.721 1.00 77.62 92 PHE A CA 1
ATOM 687 C C . PHE A 1 92 ? 11.776 7.319 -0.258 1.00 77.62 92 PHE A C 1
ATOM 689 O O . PHE A 1 92 ? 12.290 6.464 -0.976 1.00 77.62 92 PHE A O 1
ATOM 696 N N . ASN A 1 93 ? 11.344 7.039 0.971 1.00 82.00 93 ASN A N 1
ATOM 697 C CA . ASN A 1 93 ? 11.294 5.676 1.493 1.00 82.00 93 ASN A CA 1
ATOM 698 C C . ASN A 1 93 ? 9.882 5.124 1.305 1.00 82.00 93 ASN A C 1
ATOM 700 O O . ASN A 1 93 ? 8.937 5.579 1.949 1.00 82.00 93 ASN A O 1
ATOM 704 N N . THR A 1 94 ? 9.746 4.159 0.403 1.00 87.44 94 THR A N 1
ATOM 705 C CA . THR A 1 94 ? 8.458 3.543 0.087 1.00 87.44 94 THR A CA 1
ATOM 706 C C . THR A 1 94 ? 8.013 2.585 1.191 1.00 87.44 94 THR A C 1
ATOM 708 O O . THR A 1 94 ? 8.736 1.653 1.531 1.00 87.44 94 THR A O 1
ATOM 711 N N . ASP A 1 95 ? 6.787 2.769 1.671 1.00 88.62 95 ASP A N 1
ATOM 712 C CA . ASP A 1 95 ? 6.071 1.843 2.553 1.00 88.62 95 ASP A CA 1
ATOM 713 C C . ASP A 1 95 ? 5.349 0.747 1.773 1.00 88.62 95 ASP A C 1
ATOM 715 O O . ASP A 1 95 ? 5.365 -0.423 2.149 1.00 88.62 95 ASP A O 1
ATOM 719 N N . VAL A 1 96 ? 4.684 1.138 0.682 1.00 89.38 96 VAL A N 1
ATOM 720 C CA . VAL A 1 96 ? 3.819 0.254 -0.103 1.00 89.38 96 VAL A CA 1
ATOM 721 C C . VAL A 1 96 ? 4.056 0.494 -1.588 1.00 89.38 96 VAL A C 1
ATOM 723 O O . VAL A 1 96 ? 4.157 1.637 -2.023 1.00 89.38 96 VAL A O 1
ATOM 726 N N . ALA A 1 97 ? 4.114 -0.578 -2.377 1.00 91.44 97 ALA A N 1
ATOM 727 C CA . ALA A 1 97 ? 4.177 -0.500 -3.832 1.00 91.44 97 ALA A CA 1
ATOM 728 C C . ALA A 1 97 ? 3.129 -1.416 -4.477 1.00 91.44 97 ALA A C 1
ATOM 730 O O . ALA A 1 97 ? 2.957 -2.569 -4.068 1.00 91.44 97 ALA A O 1
ATOM 731 N N . PHE A 1 98 ? 2.435 -0.910 -5.494 1.00 89.75 98 PHE A N 1
ATOM 732 C CA . PHE A 1 98 ? 1.379 -1.626 -6.212 1.00 89.75 98 PHE A CA 1
ATOM 733 C C . PHE A 1 98 ? 1.235 -1.111 -7.646 1.00 89.75 98 PHE A C 1
ATOM 735 O O . PHE A 1 98 ? 1.709 -0.030 -7.982 1.00 89.75 98 PHE A O 1
ATOM 742 N N . SER A 1 99 ? 0.570 -1.891 -8.496 1.00 90.00 99 SER A N 1
ATOM 743 C CA . SER A 1 99 ? 0.239 -1.497 -9.865 1.00 90.00 99 SER A CA 1
ATOM 744 C C . SER A 1 99 ? -1.270 -1.435 -10.058 1.00 90.00 99 SER A C 1
ATOM 746 O O . SER A 1 99 ? -2.019 -2.199 -9.445 1.00 90.00 99 SER A O 1
ATOM 748 N N . LEU A 1 100 ? -1.716 -0.518 -10.915 1.00 88.44 100 LEU A N 1
ATOM 749 C CA . LEU A 1 100 ? -3.122 -0.354 -11.270 1.00 88.44 100 LEU A CA 1
ATOM 750 C C . LEU A 1 100 ? -3.226 0.123 -12.716 1.00 88.44 100 LEU A C 1
ATOM 752 O O . LEU A 1 100 ? -2.666 1.155 -13.069 1.00 88.44 100 LEU A O 1
ATOM 756 N N . GLN A 1 101 ? -3.946 -0.632 -13.550 1.00 87.25 101 GLN A N 1
ATOM 757 C CA . GLN A 1 101 ? -4.220 -0.277 -14.952 1.00 87.25 101 GLN A CA 1
ATOM 758 C C . GLN A 1 101 ? -2.959 0.077 -15.772 1.00 87.25 101 GLN A C 1
ATOM 760 O O . GLN A 1 101 ? -2.967 1.022 -16.553 1.00 87.25 101 GLN A O 1
ATOM 765 N N . GLY A 1 102 ? -1.864 -0.671 -15.587 1.00 85.19 102 GLY A N 1
ATOM 766 C CA . GLY A 1 102 ? -0.596 -0.441 -16.299 1.00 85.19 102 GLY A CA 1
ATOM 767 C C . GLY A 1 102 ? 0.290 0.659 -15.702 1.00 85.19 102 GLY A C 1
ATOM 768 O O . GLY A 1 102 ? 1.411 0.851 -16.164 1.00 85.19 102 GLY A O 1
ATOM 769 N N . LYS A 1 103 ? -0.171 1.330 -14.642 1.00 88.94 103 LYS A N 1
ATOM 770 C CA . LYS A 1 103 ? 0.599 2.318 -13.884 1.00 88.94 103 LYS A CA 1
ATOM 771 C C . LYS A 1 103 ? 1.284 1.686 -12.680 1.00 88.94 103 LYS A C 1
ATOM 773 O O . LYS A 1 103 ? 0.744 0.757 -12.070 1.00 88.94 103 LYS A O 1
ATOM 778 N N . GLY A 1 104 ? 2.447 2.215 -12.321 1.00 89.75 104 GLY A N 1
ATOM 779 C CA . GLY A 1 104 ? 3.197 1.831 -11.127 1.00 89.75 104 GLY A CA 1
ATOM 780 C C . GLY A 1 104 ? 3.062 2.871 -10.039 1.00 89.75 104 GLY A C 1
ATOM 781 O O . GLY A 1 104 ? 3.111 4.061 -10.333 1.00 89.75 104 GLY A O 1
ATOM 782 N N . PHE A 1 105 ? 2.922 2.429 -8.794 1.00 91.38 105 PHE A N 1
ATOM 783 C CA . PHE A 1 105 ? 2.755 3.300 -7.641 1.00 91.38 105 PHE A CA 1
ATOM 784 C C . PHE A 1 105 ? 3.690 2.897 -6.505 1.00 91.38 105 PHE A C 1
ATOM 786 O O . PHE A 1 105 ? 3.798 1.719 -6.155 1.00 91.38 105 PHE A O 1
ATOM 793 N N . TRP A 1 106 ? 4.305 3.902 -5.888 1.00 91.94 106 TRP A N 1
ATOM 794 C CA . TRP A 1 106 ? 5.144 3.790 -4.703 1.00 91.94 106 TRP A CA 1
ATOM 795 C C . TRP A 1 106 ? 4.676 4.831 -3.688 1.00 91.94 106 TRP A C 1
ATOM 797 O O . TRP A 1 106 ? 4.808 6.034 -3.903 1.00 91.94 106 TRP A O 1
ATOM 807 N N . ALA A 1 107 ? 4.104 4.367 -2.584 1.00 92.31 107 ALA A N 1
ATOM 808 C CA . ALA A 1 107 ? 3.560 5.199 -1.524 1.00 92.31 107 ALA A CA 1
ATOM 809 C C . ALA A 1 107 ? 4.559 5.343 -0.371 1.00 92.31 107 ALA A C 1
ATOM 811 O O . ALA A 1 107 ? 5.104 4.351 0.113 1.00 92.31 107 ALA A O 1
ATOM 812 N N . ASN A 1 108 ? 4.735 6.567 0.111 1.00 91.88 108 ASN A N 1
ATOM 813 C CA . ASN A 1 108 ? 5.314 6.884 1.410 1.00 91.88 108 ASN A CA 1
ATOM 814 C C . ASN A 1 108 ? 4.190 7.465 2.272 1.00 91.88 108 ASN A C 1
ATOM 816 O O . ASN A 1 108 ? 3.665 8.540 1.976 1.00 91.88 108 ASN A O 1
ATOM 820 N N . LEU A 1 109 ? 3.831 6.769 3.349 1.00 91.81 109 LEU A N 1
ATOM 821 C CA . LEU A 1 109 ? 2.673 7.080 4.195 1.00 91.81 109 LEU A CA 1
ATOM 822 C C . LEU A 1 109 ? 2.828 8.376 5.012 1.00 91.81 109 LEU A C 1
ATOM 824 O O . LEU A 1 109 ? 1.904 8.771 5.728 1.00 91.81 109 LEU A O 1
ATOM 828 N N . LEU A 1 110 ? 3.971 9.059 4.898 1.00 89.50 110 LEU A N 1
ATOM 829 C CA . LEU A 1 110 ? 4.234 10.358 5.520 1.00 89.50 110 LEU A CA 1
ATOM 830 C C . LEU A 1 110 ? 4.271 11.523 4.519 1.00 89.50 110 LEU A C 1
ATOM 832 O O . LEU A 1 110 ? 4.032 12.669 4.908 1.00 89.50 110 LEU A O 1
ATOM 836 N N . GLN A 1 111 ? 4.582 11.241 3.249 1.00 89.50 111 GLN A N 1
ATOM 837 C CA . GLN A 1 111 ? 4.840 12.259 2.224 1.00 89.50 111 GLN A CA 1
ATOM 838 C C . GLN A 1 111 ? 3.793 12.249 1.107 1.00 89.50 111 GLN A C 1
ATOM 840 O O . GLN A 1 111 ? 3.235 13.299 0.788 1.00 89.50 111 GLN A O 1
ATOM 845 N N . GLY A 1 112 ? 3.513 11.086 0.510 1.00 91.75 112 GLY A N 1
ATOM 846 C CA . GLY A 1 112 ? 2.642 11.006 -0.660 1.00 91.75 112 GLY A CA 1
ATOM 847 C C . GLY A 1 112 ? 2.836 9.759 -1.510 1.00 91.75 112 GLY A C 1
ATOM 848 O O . GLY A 1 112 ? 3.407 8.754 -1.086 1.00 91.75 112 GLY A O 1
ATOM 849 N N . LEU A 1 113 ? 2.342 9.849 -2.737 1.00 92.12 113 LEU A N 1
ATOM 850 C CA . LEU A 1 113 ? 2.291 8.789 -3.726 1.00 92.12 113 LEU A CA 1
ATOM 851 C C . LEU A 1 113 ? 3.083 9.201 -4.964 1.00 92.12 113 LEU A C 1
ATOM 853 O O . LEU A 1 113 ? 2.709 10.132 -5.676 1.00 92.12 113 LEU A O 1
ATOM 857 N N . MET A 1 114 ? 4.160 8.478 -5.238 1.00 91.38 114 MET A N 1
ATOM 858 C CA . MET A 1 114 ? 4.870 8.568 -6.504 1.00 91.38 114 MET A CA 1
ATOM 859 C C . MET A 1 114 ? 4.266 7.571 -7.492 1.00 91.38 114 MET A C 1
ATOM 861 O O . MET A 1 114 ? 3.972 6.435 -7.115 1.00 91.38 114 MET A O 1
ATOM 865 N N . TYR A 1 115 ? 4.104 7.967 -8.752 1.00 90.50 115 TYR A N 1
ATOM 866 C CA . TYR A 1 115 ? 3.593 7.074 -9.785 1.00 90.50 115 TYR A CA 1
ATOM 867 C C . TYR A 1 115 ? 4.219 7.310 -11.157 1.00 90.50 115 TYR A C 1
ATOM 869 O O . TYR A 1 115 ? 4.734 8.392 -11.442 1.00 90.50 115 TYR A O 1
ATOM 877 N N . CYS A 1 116 ? 4.143 6.286 -12.002 1.00 88.56 116 CYS A N 1
ATOM 878 C CA . CYS A 1 116 ? 4.432 6.371 -13.427 1.00 88.56 116 CYS A CA 1
ATOM 879 C C . CYS A 1 116 ? 3.252 5.838 -14.249 1.00 88.56 116 CYS A C 1
ATOM 881 O O . CYS A 1 116 ? 2.580 4.889 -13.839 1.00 88.56 116 CYS A O 1
ATOM 883 N N . ASP A 1 117 ? 2.993 6.458 -15.402 1.00 84.56 117 ASP A N 1
ATOM 884 C CA . ASP A 1 117 ? 1.817 6.156 -16.228 1.00 84.56 117 ASP A CA 1
ATOM 885 C C . ASP A 1 117 ? 1.970 4.915 -17.116 1.00 84.56 117 ASP A C 1
ATOM 887 O O . ASP A 1 117 ? 0.963 4.316 -17.490 1.00 84.56 117 ASP A O 1
ATOM 891 N N . ASP A 1 118 ? 3.201 4.523 -17.447 1.00 80.62 118 ASP A N 1
ATOM 892 C CA . ASP A 1 118 ? 3.468 3.406 -18.352 1.00 80.62 118 ASP A CA 1
ATOM 893 C C . ASP A 1 118 ? 4.586 2.509 -17.807 1.00 80.62 118 ASP A C 1
ATOM 895 O O . ASP A 1 118 ? 5.775 2.766 -17.997 1.00 80.62 118 ASP A O 1
ATOM 899 N N . LEU A 1 119 ? 4.196 1.438 -17.108 1.00 76.38 119 LEU A N 1
ATOM 900 C CA . LEU A 1 119 ? 5.124 0.395 -16.657 1.00 76.38 119 LEU A CA 1
ATOM 901 C C . LEU A 1 119 ? 5.691 -0.442 -17.808 1.00 76.38 119 LEU A C 1
ATOM 903 O O . LEU A 1 119 ? 6.715 -1.099 -17.629 1.00 76.38 119 LEU A O 1
ATOM 907 N N . HIS A 1 120 ? 5.030 -0.445 -18.966 1.00 71.88 120 HIS A N 1
ATOM 908 C CA . HIS A 1 120 ? 5.383 -1.283 -20.107 1.00 71.88 120 HIS A CA 1
ATOM 909 C C . HIS A 1 120 ? 6.130 -0.510 -21.199 1.00 71.88 120 HIS A C 1
ATOM 911 O O . HIS A 1 120 ? 6.349 -1.061 -22.283 1.00 71.88 120 HIS A O 1
ATOM 917 N N . ALA A 1 121 ? 6.550 0.731 -20.926 1.00 64.44 121 ALA A N 1
ATOM 918 C CA . ALA A 1 121 ? 7.383 1.544 -21.805 1.00 64.44 121 ALA A CA 1
ATOM 919 C C . ALA A 1 121 ? 8.762 0.882 -21.991 1.00 64.44 121 ALA A C 1
ATOM 921 O O . ALA A 1 121 ? 9.754 1.200 -21.337 1.00 64.44 121 ALA A O 1
ATOM 922 N N . ALA A 1 122 ? 8.821 -0.114 -22.873 1.00 55.22 122 ALA A N 1
ATOM 923 C CA . ALA A 1 122 ? 10.010 -0.906 -23.127 1.00 55.22 122 ALA A CA 1
ATOM 924 C C . ALA A 1 122 ? 11.080 -0.055 -23.828 1.00 55.22 122 ALA A C 1
ATOM 926 O O . ALA A 1 122 ? 11.118 0.029 -25.054 1.00 55.22 122 ALA A O 1
ATOM 927 N N . GLY A 1 123 ? 11.979 0.532 -23.035 1.00 56.44 123 GLY A N 1
ATOM 928 C CA . GLY A 1 123 ? 13.193 1.197 -23.514 1.00 56.44 123 GLY A CA 1
ATOM 929 C C . GLY A 1 123 ? 13.173 2.725 -23.492 1.00 56.44 123 GLY A C 1
ATOM 930 O O . GLY A 1 123 ? 14.212 3.312 -23.794 1.00 56.44 123 GLY A O 1
ATOM 931 N N . ASP A 1 124 ? 12.063 3.351 -23.097 1.00 62.47 124 ASP A N 1
ATOM 932 C CA . ASP A 1 124 ? 12.006 4.796 -22.857 1.00 62.47 124 ASP A CA 1
ATOM 933 C C . ASP A 1 124 ? 12.240 5.126 -21.379 1.00 62.47 124 ASP A C 1
ATOM 935 O O . ASP A 1 124 ? 12.001 4.313 -20.484 1.00 62.47 124 ASP A O 1
ATOM 939 N N . VAL A 1 125 ? 12.750 6.334 -21.130 1.00 70.00 125 VAL A N 1
ATOM 940 C CA . VAL A 1 125 ? 12.899 6.860 -19.771 1.00 70.00 125 VAL A CA 1
ATOM 941 C C . VAL A 1 125 ? 11.504 7.126 -19.215 1.00 70.00 125 VAL A C 1
ATOM 943 O O . VAL A 1 125 ? 10.774 7.964 -19.737 1.00 70.00 125 VAL A O 1
ATOM 946 N N . VAL A 1 126 ? 11.146 6.408 -18.157 1.00 76.19 126 VAL A N 1
ATOM 947 C CA . VAL A 1 126 ? 9.881 6.566 -17.447 1.00 76.19 126 VAL A CA 1
ATOM 948 C C . VAL A 1 126 ? 9.954 7.817 -16.576 1.00 76.19 126 VAL A C 1
ATOM 950 O O . VAL A 1 126 ? 10.813 7.925 -15.694 1.00 76.19 126 VAL A O 1
ATOM 953 N N . ASP A 1 127 ? 9.033 8.747 -16.816 1.00 82.06 127 ASP A N 1
ATOM 954 C CA . ASP A 1 127 ? 8.839 9.920 -15.971 1.00 82.06 127 ASP A CA 1
ATOM 955 C C . ASP A 1 127 ? 8.000 9.569 -14.736 1.00 82.06 127 ASP A C 1
ATOM 957 O O . ASP A 1 127 ? 7.040 8.795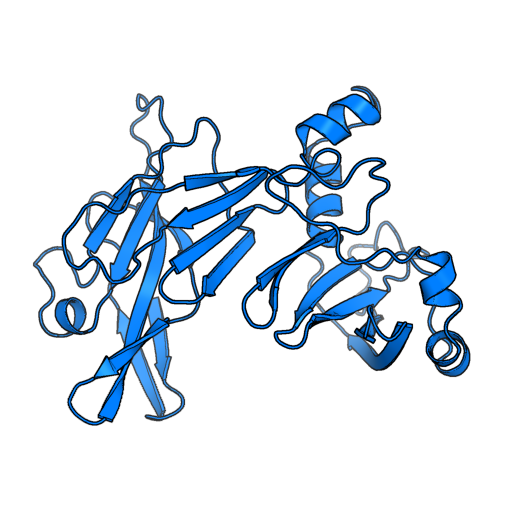 -14.793 1.00 82.06 127 ASP A O 1
ATOM 961 N N . PHE A 1 128 ? 8.362 10.181 -13.608 1.00 86.12 128 PHE A N 1
ATOM 962 C CA . PHE A 1 128 ? 7.648 10.038 -12.345 1.00 86.12 128 PHE A CA 1
ATOM 963 C C . PHE A 1 128 ? 6.890 11.312 -12.014 1.00 86.12 128 PHE A C 1
ATOM 965 O O . PHE A 1 128 ? 7.427 12.417 -12.090 1.00 86.12 128 PHE A O 1
ATOM 972 N N . SER A 1 129 ? 5.649 11.133 -11.584 1.00 88.69 129 SER A N 1
ATOM 973 C CA . SER A 1 129 ? 4.825 12.180 -10.996 1.00 88.69 129 SER A CA 1
ATOM 974 C C . SER A 1 129 ? 4.620 11.912 -9.510 1.00 88.69 129 SER A C 1
ATOM 976 O O . SER A 1 129 ? 4.713 10.773 -9.047 1.00 88.69 129 SER A O 1
ATOM 978 N N . PHE A 1 130 ? 4.336 12.971 -8.756 1.00 90.44 130 PHE A N 1
ATOM 979 C CA . PHE A 1 130 ? 4.138 12.901 -7.314 1.00 90.44 130 PHE A CA 1
ATOM 980 C C . PHE A 1 130 ? 2.820 13.563 -6.907 1.00 90.44 130 PHE A C 1
ATOM 982 O O . PHE A 1 130 ? 2.489 14.651 -7.378 1.00 90.44 130 PHE A O 1
ATOM 989 N N . ILE A 1 131 ? 2.076 12.886 -6.036 1.00 91.69 131 ILE A N 1
ATOM 990 C CA . ILE A 1 131 ? 0.841 13.357 -5.407 1.00 91.69 131 ILE A CA 1
ATOM 991 C C . ILE A 1 131 ? 1.130 13.441 -3.910 1.00 91.69 131 ILE A C 1
ATOM 993 O O . ILE A 1 131 ? 1.416 12.420 -3.283 1.00 91.69 131 ILE A O 1
ATOM 997 N N . GLU A 1 132 ? 1.082 14.640 -3.331 1.00 91.75 132 GLU A N 1
ATOM 998 C CA . GLU A 1 132 ? 1.230 14.799 -1.879 1.00 91.75 132 GLU A CA 1
ATOM 999 C C . GLU A 1 132 ? 0.073 14.105 -1.147 1.00 91.75 132 GLU A C 1
ATOM 1001 O O . GLU A 1 132 ? -1.012 13.946 -1.700 1.00 91.75 132 GLU A O 1
ATOM 1006 N N . LEU A 1 133 ? 0.274 13.690 0.108 1.00 91.19 133 LEU A N 1
ATOM 1007 C CA . LEU A 1 133 ? -0.856 13.263 0.945 1.00 91.19 133 LEU A CA 1
ATOM 1008 C C . LEU A 1 133 ? -1.876 14.399 1.125 1.00 91.19 133 LEU A C 1
ATOM 1010 O O . LEU A 1 133 ? -1.490 15.569 1.055 1.00 91.19 133 LEU A O 1
ATOM 1014 N N . PRO A 1 134 ? -3.146 14.072 1.443 1.00 89.12 134 PRO A N 1
ATOM 1015 C CA . PRO A 1 134 ? -4.152 15.086 1.717 1.00 89.12 134 PRO A CA 1
ATOM 1016 C C . PRO A 1 134 ? -3.669 16.118 2.754 1.00 89.12 134 PRO A C 1
ATOM 1018 O O . PRO A 1 134 ? -2.963 15.744 3.705 1.00 89.12 134 PRO A O 1
ATOM 1021 N N . PRO A 1 135 ? -4.066 17.399 2.631 1.00 85.81 135 PRO A N 1
ATOM 1022 C CA . PRO A 1 135 ? -3.729 18.424 3.613 1.00 85.81 135 PRO A CA 1
ATOM 1023 C C . PRO A 1 135 ? -4.149 17.984 5.012 1.00 85.81 135 PRO A C 1
ATOM 1025 O O . PRO A 1 135 ? -5.250 17.481 5.179 1.00 85.81 135 PRO A O 1
ATOM 1028 N N . GLY A 1 136 ? -3.294 18.169 6.014 1.00 83.25 136 GLY A N 1
ATOM 1029 C CA . GLY A 1 136 ? -3.510 17.684 7.380 1.00 83.25 136 GLY A CA 1
ATOM 1030 C C . GLY A 1 136 ? -2.952 16.285 7.650 1.00 83.25 136 GLY A C 1
ATOM 1031 O O . GLY A 1 136 ? -2.692 15.972 8.808 1.00 83.25 136 GLY A O 1
ATOM 1032 N N . CYS A 1 137 ? -2.690 15.483 6.614 1.00 85.62 137 CYS A N 1
ATOM 1033 C CA . CYS A 1 137 ? -2.056 14.167 6.737 1.00 85.62 137 CYS A CA 1
ATOM 1034 C C . CYS A 1 137 ? -0.559 14.190 6.385 1.00 85.62 137 CYS A C 1
ATOM 1036 O O . CYS A 1 137 ? 0.166 13.241 6.686 1.00 85.62 137 CYS A O 1
ATOM 1038 N N . ARG A 1 138 ? -0.056 15.263 5.766 1.00 86.12 138 ARG A N 1
ATOM 1039 C CA . ARG A 1 138 ? 1.375 15.417 5.456 1.00 86.12 138 ARG A CA 1
ATOM 1040 C C . ARG A 1 138 ? 2.178 15.595 6.743 1.00 86.12 138 ARG A C 1
ATOM 1042 O O . ARG A 1 138 ? 1.753 16.334 7.630 1.00 86.12 138 ARG A O 1
ATOM 1049 N N . ARG A 1 139 ? 3.373 14.997 6.815 1.00 83.00 139 ARG A N 1
ATOM 1050 C CA . ARG A 1 139 ? 4.282 15.122 7.974 1.00 83.00 139 ARG A CA 1
ATOM 1051 C C . ARG A 1 139 ? 4.457 16.579 8.437 1.00 83.00 139 ARG A C 1
ATOM 1053 O O . ARG A 1 139 ? 4.208 16.898 9.594 1.00 83.00 139 ARG A O 1
ATOM 1060 N N . ARG A 1 140 ? 4.747 17.478 7.488 1.00 81.19 140 ARG A N 1
ATOM 1061 C CA . ARG A 1 140 ? 4.941 18.923 7.726 1.00 81.19 140 ARG A CA 1
ATOM 1062 C C . ARG A 1 140 ? 3.708 19.634 8.296 1.00 81.19 140 ARG A C 1
ATOM 1064 O O . ARG A 1 140 ? 3.854 20.607 9.030 1.00 81.19 140 ARG A O 1
ATOM 1071 N N . ASP A 1 141 ? 2.500 19.180 7.959 1.00 82.00 141 ASP A N 1
ATOM 1072 C CA . ASP A 1 141 ? 1.265 19.791 8.468 1.00 82.00 141 ASP A CA 1
ATOM 1073 C C . ASP A 1 141 ? 1.031 19.418 9.935 1.00 82.00 141 ASP A C 1
ATOM 1075 O O . ASP A 1 141 ? 0.559 20.240 10.718 1.00 82.00 141 ASP A O 1
ATOM 1079 N N . LEU A 1 142 ? 1.368 18.181 10.313 1.00 76.81 142 LEU A N 1
ATOM 1080 C CA . LEU A 1 142 ? 1.249 17.684 11.685 1.00 76.81 142 LEU A CA 1
ATOM 1081 C C . LEU A 1 142 ? 2.318 18.278 12.604 1.00 76.81 142 LEU A C 1
ATOM 1083 O O . LEU A 1 142 ? 1.998 18.662 13.728 1.00 76.81 142 LEU A O 1
ATOM 1087 N N . GLU A 1 143 ? 3.547 18.437 12.109 1.00 79.31 143 GLU A N 1
ATOM 1088 C CA . GLU A 1 143 ? 4.620 19.181 12.788 1.00 79.31 143 GLU A CA 1
ATOM 1089 C C . GLU A 1 143 ? 4.165 20.591 13.185 1.00 79.31 143 GLU A C 1
ATOM 1091 O O . GLU A 1 143 ? 4.313 21.012 14.333 1.00 79.31 143 GLU A O 1
ATOM 1096 N N . GLN A 1 144 ? 3.543 21.311 12.246 1.00 79.06 144 GLN A N 1
ATOM 1097 C CA . GLN A 1 144 ? 3.023 22.656 12.493 1.00 79.06 144 GLN A CA 1
ATOM 1098 C C . GLN A 1 144 ? 1.867 22.675 13.500 1.00 79.06 144 GLN A C 1
ATOM 1100 O O . GLN A 1 144 ? 1.692 23.667 14.207 1.00 79.06 144 GLN A O 1
ATOM 1105 N N . GLN A 1 145 ? 1.070 21.605 13.571 1.00 76.31 145 GLN A N 1
ATOM 1106 C CA . GLN A 1 145 ? -0.072 21.518 14.482 1.00 76.31 145 GLN A CA 1
ATOM 1107 C C . GLN A 1 145 ? 0.323 21.173 15.920 1.00 76.31 145 GLN A C 1
ATOM 1109 O O . GLN A 1 145 ? -0.312 21.687 16.839 1.00 76.31 145 GLN A O 1
ATOM 1114 N N . MET A 1 146 ? 1.325 20.311 16.119 1.00 72.00 146 MET A N 1
ATOM 1115 C CA . MET A 1 146 ? 1.721 19.829 17.453 1.00 72.00 146 MET A CA 1
ATOM 1116 C C . MET A 1 146 ? 2.814 20.680 18.116 1.00 72.00 146 MET A C 1
ATOM 1118 O O . MET A 1 146 ? 3.023 20.578 19.317 1.00 72.00 146 MET A O 1
ATOM 1122 N N . GLY A 1 147 ? 3.462 21.590 17.382 1.00 69.62 147 GLY A N 1
ATOM 1123 C CA . GLY A 1 147 ? 4.517 22.445 17.930 1.00 69.62 147 GLY A CA 1
ATOM 1124 C C . GLY A 1 147 ? 5.834 21.690 18.162 1.00 69.62 147 GLY A C 1
ATOM 1125 O O . GLY A 1 147 ? 5.868 20.475 18.344 1.00 69.62 147 GLY A O 1
ATOM 1126 N N . ALA A 1 148 ? 6.954 22.417 18.134 1.00 68.50 148 ALA A N 1
ATOM 1127 C CA . ALA A 1 148 ? 8.292 21.813 18.108 1.00 68.50 148 ALA A CA 1
ATOM 1128 C C . ALA A 1 148 ? 8.664 21.029 19.383 1.00 68.50 148 ALA A C 1
ATOM 1130 O O . ALA A 1 148 ? 9.456 20.096 19.306 1.00 68.50 148 ALA A O 1
ATOM 1131 N N . ASP A 1 149 ? 8.091 21.387 20.537 1.00 68.69 149 ASP A N 1
ATOM 1132 C CA . ASP A 1 149 ? 8.424 20.770 21.829 1.00 68.69 149 ASP A CA 1
ATOM 1133 C C . ASP A 1 149 ? 7.685 19.437 22.070 1.00 68.69 149 ASP A C 1
ATOM 1135 O O . ASP A 1 149 ? 8.152 18.609 22.852 1.00 68.69 149 ASP A O 1
ATOM 1139 N N . GLU A 1 150 ? 6.550 19.207 21.397 1.00 67.94 150 GLU A N 1
ATOM 1140 C CA . GLU A 1 150 ? 5.772 17.958 21.492 1.00 67.94 150 GLU A CA 1
ATOM 1141 C C . GLU A 1 150 ? 6.082 16.992 20.335 1.00 67.94 150 GLU A C 1
ATOM 1143 O O . GLU A 1 150 ? 5.866 15.782 20.450 1.00 67.94 150 GLU A O 1
ATOM 1148 N N . TYR A 1 151 ? 6.629 17.500 19.225 1.00 70.44 151 TYR A N 1
ATOM 1149 C CA . TYR A 1 151 ? 6.947 16.701 18.046 1.00 70.44 151 TYR A CA 1
ATOM 1150 C C . TYR A 1 151 ? 8.318 16.021 18.162 1.00 70.44 151 TYR A C 1
ATOM 1152 O O . TYR A 1 151 ? 9.359 16.582 17.821 1.00 70.44 151 TYR A O 1
ATOM 1160 N N . ASN A 1 152 ? 8.323 14.759 18.595 1.00 78.81 152 ASN A N 1
ATOM 1161 C CA . ASN A 1 152 ? 9.466 13.875 18.380 1.00 78.81 152 ASN A CA 1
ATOM 1162 C C . ASN A 1 152 ? 9.319 13.178 17.020 1.00 78.81 152 ASN A C 1
ATOM 1164 O O . ASN A 1 152 ? 8.517 12.253 16.894 1.00 78.81 152 ASN A O 1
ATOM 1168 N N . GLU A 1 153 ? 10.109 13.608 16.031 1.00 75.88 153 GLU A N 1
ATOM 1169 C CA . GLU A 1 153 ? 10.041 13.124 14.642 1.00 75.88 153 GLU A CA 1
ATOM 1170 C C . GLU A 1 153 ? 10.068 11.598 14.548 1.00 75.88 153 GLU A C 1
ATOM 1172 O O . GLU A 1 153 ? 9.196 11.003 13.927 1.00 75.88 153 GLU A O 1
ATOM 1177 N N . MET A 1 154 ? 11.012 10.945 15.226 1.00 75.62 154 MET A N 1
ATOM 1178 C CA . MET A 1 154 ? 11.172 9.496 15.121 1.00 75.62 154 MET A CA 1
ATOM 1179 C C . MET A 1 154 ? 9.979 8.739 15.718 1.00 75.62 154 MET A C 1
ATOM 1181 O O . MET A 1 154 ? 9.501 7.773 15.128 1.00 75.62 154 MET A O 1
ATOM 1185 N N . VAL A 1 155 ? 9.484 9.171 16.881 1.00 77.12 155 VAL A N 1
ATOM 1186 C CA . VAL A 1 155 ? 8.326 8.535 17.532 1.00 77.12 155 VAL A CA 1
ATOM 1187 C C . VAL A 1 155 ? 7.059 8.764 16.711 1.00 77.12 155 VAL A C 1
ATOM 1189 O O . VAL A 1 155 ? 6.257 7.846 16.541 1.00 77.12 155 VAL A O 1
ATOM 1192 N N . MET A 1 156 ? 6.890 9.972 16.173 1.00 79.75 156 MET A N 1
ATOM 1193 C CA . MET A 1 156 ? 5.708 10.322 15.400 1.00 79.75 156 MET A CA 1
ATOM 1194 C C . MET A 1 156 ? 5.685 9.630 14.038 1.00 79.75 156 MET A C 1
ATOM 1196 O O . MET A 1 156 ? 4.641 9.125 13.640 1.00 79.75 156 MET A O 1
ATOM 1200 N N . ASP A 1 157 ? 6.824 9.534 13.351 1.00 82.75 157 ASP A N 1
ATOM 1201 C CA . ASP A 1 157 ? 6.947 8.818 12.079 1.00 82.75 157 ASP A CA 1
ATOM 1202 C C . ASP A 1 157 ? 6.576 7.340 12.229 1.00 82.75 157 ASP A C 1
ATOM 1204 O O . ASP A 1 157 ? 5.847 6.801 11.392 1.00 82.75 157 ASP A O 1
ATOM 1208 N N . VAL A 1 158 ? 7.023 6.696 13.313 1.00 81.62 158 VAL A N 1
ATOM 1209 C CA . VAL A 1 158 ? 6.621 5.320 13.634 1.00 81.62 158 VAL A CA 1
ATOM 1210 C C . VAL A 1 158 ? 5.113 5.260 13.869 1.00 81.62 158 VAL A C 1
ATOM 1212 O O . VAL A 1 158 ? 4.430 4.502 13.184 1.00 81.62 158 VAL A O 1
ATOM 1215 N N . GLN A 1 159 ? 4.564 6.099 14.753 1.00 79.56 159 GLN A N 1
ATOM 1216 C CA . GLN A 1 159 ? 3.131 6.081 15.066 1.00 79.56 159 GLN A CA 1
ATOM 1217 C C . GLN A 1 159 ? 2.255 6.329 13.829 1.00 79.56 159 GLN A C 1
ATOM 1219 O O . GLN A 1 159 ? 1.262 5.634 13.620 1.00 79.56 159 GLN A O 1
ATOM 1224 N N . MET A 1 160 ? 2.628 7.289 12.980 1.00 83.75 160 MET A N 1
ATOM 1225 C CA . MET A 1 160 ? 1.909 7.595 11.744 1.00 83.75 160 MET A CA 1
ATOM 1226 C C . MET A 1 160 ? 1.929 6.413 10.771 1.00 83.75 160 MET A C 1
ATOM 1228 O O . MET A 1 160 ? 0.910 6.128 10.147 1.00 83.75 160 MET A O 1
ATOM 1232 N N . ARG A 1 161 ? 3.049 5.688 10.648 1.00 86.56 161 ARG A N 1
ATOM 1233 C CA . ARG A 1 161 ? 3.112 4.477 9.808 1.00 86.56 161 ARG A CA 1
ATOM 1234 C C . ARG A 1 161 ? 2.236 3.348 10.353 1.00 86.56 161 ARG A C 1
ATOM 1236 O O . ARG A 1 161 ? 1.688 2.585 9.566 1.00 86.56 161 ARG A O 1
ATOM 1243 N N . LEU A 1 162 ? 2.039 3.269 11.670 1.00 84.25 162 LEU A N 1
ATOM 1244 C CA . LEU A 1 162 ? 1.137 2.288 12.286 1.00 84.25 162 LEU A CA 1
ATOM 1245 C C . LEU A 1 162 ? -0.346 2.595 12.044 1.00 84.25 162 LEU A C 1
ATOM 1247 O O . LEU A 1 162 ? -1.166 1.676 12.008 1.00 84.25 162 LEU A O 1
ATOM 1251 N N . THR A 1 163 ? -0.714 3.864 11.875 1.00 86.12 163 THR A N 1
ATOM 1252 C CA . THR A 1 163 ? -2.117 4.292 11.733 1.00 86.12 163 THR A CA 1
ATOM 1253 C C . THR A 1 163 ? -2.523 4.623 10.301 1.00 86.12 163 THR A C 1
ATOM 1255 O O . THR A 1 163 ? -3.666 5.028 10.064 1.00 86.12 163 THR A O 1
ATOM 1258 N N . ARG A 1 164 ? -1.619 4.438 9.334 1.00 89.75 164 ARG A N 1
ATOM 1259 C CA . ARG A 1 164 ? -1.841 4.760 7.924 1.00 89.75 164 ARG A CA 1
ATOM 1260 C C . ARG A 1 164 ? -1.637 3.555 7.033 1.00 89.75 164 ARG A C 1
ATOM 1262 O O . ARG A 1 164 ? -0.843 2.670 7.322 1.00 89.75 164 ARG A O 1
ATOM 1269 N N . THR A 1 165 ? -2.353 3.532 5.920 1.00 91.56 165 THR A N 1
ATOM 1270 C CA . THR A 1 165 ? -2.158 2.533 4.872 1.00 91.56 165 THR A CA 1
ATOM 1271 C C . THR A 1 165 ? -2.619 3.083 3.529 1.00 91.56 165 THR A C 1
ATOM 1273 O O . THR A 1 165 ? -3.416 4.023 3.463 1.00 91.56 165 THR A O 1
ATOM 1276 N N . MET A 1 166 ? -2.103 2.508 2.449 1.00 92.44 166 MET A N 1
ATOM 1277 C CA . MET A 1 166 ? -2.510 2.844 1.092 1.00 92.44 166 MET A CA 1
ATOM 1278 C C . MET A 1 166 ? -2.548 1.577 0.249 1.00 92.44 166 MET A C 1
ATOM 1280 O O . MET A 1 166 ? -1.631 0.761 0.322 1.00 92.44 166 MET A O 1
ATOM 1284 N N . ALA A 1 167 ? -3.595 1.407 -0.551 1.00 91.38 167 ALA A N 1
ATOM 1285 C CA . ALA A 1 167 ? -3.722 0.270 -1.454 1.00 91.38 167 ALA A CA 1
ATOM 1286 C C . ALA A 1 167 ? -4.619 0.605 -2.650 1.00 91.38 167 ALA A C 1
ATOM 1288 O O . ALA A 1 167 ? -5.333 1.610 -2.653 1.00 91.38 167 ALA A O 1
ATOM 1289 N N . CYS A 1 168 ? -4.616 -0.278 -3.647 1.00 90.88 168 CYS A N 1
ATOM 1290 C CA . CYS A 1 168 ? -5.649 -0.304 -4.676 1.00 90.88 168 CYS A CA 1
ATOM 1291 C C . CYS A 1 168 ? -6.903 -1.001 -4.149 1.00 90.88 168 CYS A C 1
ATOM 1293 O O . CYS A 1 168 ? -6.829 -2.149 -3.708 1.00 90.88 168 CYS A O 1
ATOM 1295 N N . VAL A 1 169 ? -8.044 -0.326 -4.266 1.00 89.50 169 VAL A N 1
ATOM 1296 C CA . VAL A 1 169 ? -9.376 -0.871 -3.996 1.00 89.50 169 VAL A CA 1
ATOM 1297 C C . VAL A 1 169 ? -10.203 -0.710 -5.264 1.00 89.50 169 VAL A C 1
ATOM 1299 O O . VAL A 1 169 ? -10.550 0.406 -5.656 1.00 89.50 169 VAL A O 1
ATOM 1302 N N . GLY A 1 170 ? -10.486 -1.825 -5.936 1.00 88.19 170 GLY A N 1
ATOM 1303 C CA . GLY A 1 170 ? -11.085 -1.797 -7.270 1.00 88.19 170 GLY A CA 1
ATOM 1304 C C . GLY A 1 170 ? -10.221 -1.022 -8.273 1.00 88.19 170 GLY A C 1
ATOM 1305 O O . GLY A 1 170 ? -9.087 -1.406 -8.552 1.00 88.19 170 GLY A O 1
ATOM 1306 N N . ASP A 1 171 ? -10.768 0.062 -8.820 1.00 89.94 171 ASP A N 1
ATOM 1307 C CA . ASP A 1 171 ? -10.121 0.944 -9.800 1.00 89.94 171 ASP A CA 1
ATOM 1308 C C . ASP A 1 171 ? -9.525 2.221 -9.187 1.00 89.94 171 ASP A C 1
ATOM 1310 O O . ASP A 1 171 ? -9.087 3.114 -9.911 1.00 89.94 171 ASP A O 1
ATOM 1314 N N . SER A 1 172 ? -9.514 2.311 -7.858 1.00 90.25 172 SER A N 1
ATOM 1315 C CA . SER A 1 172 ? -9.132 3.510 -7.125 1.00 90.25 172 SER A CA 1
ATOM 1316 C C . SER A 1 172 ? -7.926 3.251 -6.228 1.00 90.25 172 SER A C 1
ATOM 1318 O O . SER A 1 172 ? -7.776 2.178 -5.642 1.00 90.25 172 SER A O 1
ATOM 1320 N N . VAL A 1 173 ? -7.069 4.261 -6.085 1.00 92.38 173 VAL A N 1
ATOM 1321 C CA . VAL A 1 173 ? -6.050 4.280 -5.033 1.00 92.38 173 VAL A CA 1
ATOM 1322 C C . VAL A 1 173 ? -6.675 4.889 -3.785 1.00 92.38 173 VAL A C 1
ATOM 1324 O O . VAL A 1 173 ? -7.193 6.004 -3.820 1.00 92.38 173 VAL A O 1
ATOM 1327 N N . CYS A 1 174 ? -6.646 4.154 -2.680 1.00 92.31 174 CYS A N 1
ATOM 1328 C CA . CYS A 1 174 ? -7.225 4.583 -1.417 1.00 92.31 174 CYS A CA 1
ATOM 1329 C C . CYS A 1 174 ? -6.131 4.786 -0.377 1.00 92.31 174 CYS A C 1
ATOM 1331 O O . CYS A 1 174 ? -5.337 3.883 -0.119 1.00 92.31 174 CYS A O 1
ATOM 1333 N N . PHE A 1 175 ? -6.140 5.960 0.248 1.00 91.94 175 PHE A N 1
ATOM 1334 C CA . PHE A 1 175 ? -5.378 6.267 1.449 1.00 91.94 175 PHE A CA 1
ATOM 1335 C C . PHE A 1 175 ? -6.312 6.219 2.656 1.00 91.94 175 PHE A C 1
ATOM 1337 O O . PHE A 1 175 ? -7.408 6.779 2.620 1.00 91.94 175 PHE A O 1
ATOM 1344 N N . VAL A 1 176 ? -5.877 5.553 3.720 1.00 89.94 176 VAL A N 1
ATOM 1345 C CA . VAL A 1 176 ? -6.594 5.496 4.994 1.00 89.94 176 VAL A CA 1
ATOM 1346 C C . VAL A 1 176 ? -5.644 5.963 6.082 1.00 89.94 176 VAL A C 1
ATOM 1348 O O . VAL A 1 176 ? -4.539 5.438 6.207 1.00 89.94 176 VAL A O 1
ATOM 1351 N N . CYS A 1 177 ? -6.087 6.927 6.882 1.00 87.81 177 CYS A N 1
ATOM 1352 C CA . CYS A 1 177 ? -5.379 7.414 8.057 1.00 87.81 177 CYS A CA 1
ATOM 1353 C C . CYS A 1 177 ? -6.298 7.393 9.270 1.00 87.81 177 CYS A C 1
ATOM 1355 O O . CYS A 1 177 ? -7.515 7.553 9.162 1.00 87.81 177 CYS A O 1
ATOM 1357 N N . ILE A 1 178 ? -5.702 7.146 10.432 1.00 82.56 178 ILE A N 1
ATOM 1358 C CA . ILE A 1 178 ? -6.402 7.119 11.714 1.00 82.56 178 ILE A CA 1
ATOM 1359 C C . ILE A 1 178 ? -5.649 8.078 12.612 1.00 82.56 178 ILE A C 1
ATOM 1361 O O . ILE A 1 178 ? -4.816 7.707 13.433 1.00 82.56 178 ILE A O 1
ATOM 1365 N N . ASP A 1 179 ? -5.883 9.351 12.321 1.00 73.00 179 ASP A N 1
ATOM 1366 C CA . ASP A 1 179 ? -5.257 10.494 12.958 1.00 73.00 179 ASP A CA 1
ATOM 1367 C C . ASP A 1 179 ? -6.300 11.562 13.321 1.00 73.00 179 ASP A C 1
ATOM 1369 O O . ASP A 1 179 ? -7.501 11.428 13.084 1.00 73.00 179 ASP A O 1
ATOM 1373 N N . HIS A 1 180 ? -5.828 12.617 13.984 1.00 60.19 180 HIS A N 1
ATOM 1374 C CA . HIS A 1 180 ? -6.633 13.757 14.422 1.00 60.19 180 HIS A CA 1
ATOM 1375 C C . HIS A 1 180 ? -6.690 14.879 13.376 1.00 60.19 180 HIS A C 1
ATOM 1377 O O . HIS A 1 180 ? -6.955 16.032 13.737 1.00 60.19 180 HIS A O 1
ATOM 1383 N N . ALA A 1 181 ? -6.394 14.590 12.104 1.00 59.56 181 ALA A N 1
ATOM 1384 C CA . ALA A 1 181 ? -6.329 15.633 11.095 1.00 59.56 181 ALA A CA 1
ATOM 1385 C C . ALA A 1 181 ? -7.686 16.359 10.974 1.00 59.56 181 ALA A C 1
ATOM 1387 O O . ALA A 1 181 ? -8.765 15.826 11.235 1.00 59.56 181 ALA A O 1
ATOM 1388 N N . LYS A 1 182 ? -7.641 17.658 10.688 1.00 62.31 182 LYS A N 1
ATOM 1389 C CA . LYS A 1 182 ? -8.845 18.514 10.645 1.00 62.31 182 LYS A CA 1
ATOM 1390 C C . LYS A 1 182 ? -9.285 18.832 9.218 1.00 62.31 182 LYS A C 1
ATOM 1392 O O . LYS A 1 182 ? -10.372 19.365 9.014 1.00 62.31 182 LYS A O 1
ATOM 1397 N N . GLN A 1 183 ? -8.434 18.528 8.246 1.00 63.28 183 GLN A N 1
ATOM 1398 C CA . GLN A 1 183 ? -8.616 18.745 6.814 1.00 63.28 183 GLN A CA 1
ATOM 1399 C C . GLN A 1 183 ? -8.171 17.460 6.111 1.00 63.28 183 GLN A C 1
ATOM 1401 O O . GLN A 1 183 ? -7.351 16.741 6.670 1.00 63.28 183 GLN A O 1
ATOM 1406 N N . TYR A 1 184 ? -8.790 17.118 4.979 1.00 64.88 184 TYR A N 1
ATOM 1407 C CA . TYR A 1 184 ? -8.628 15.785 4.373 1.00 64.88 184 TYR A CA 1
ATOM 1408 C C . TYR A 1 184 ? -8.851 15.733 2.856 1.00 64.88 184 TYR A C 1
ATOM 1410 O O . TYR A 1 184 ? -8.807 14.649 2.282 1.00 64.88 184 TYR A O 1
ATOM 1418 N N . ALA A 1 185 ? -9.182 16.849 2.206 1.00 66.25 185 ALA A N 1
ATOM 1419 C CA . ALA A 1 185 ? -9.559 16.842 0.796 1.00 66.25 185 ALA A CA 1
ATOM 1420 C C . ALA A 1 185 ? -9.043 18.088 0.081 1.00 66.25 185 ALA A C 1
ATOM 1422 O O . ALA A 1 185 ? -9.037 19.181 0.653 1.00 66.25 185 ALA A O 1
ATOM 1423 N N . ASP A 1 186 ? -8.649 17.886 -1.168 1.00 78.00 186 ASP A N 1
ATOM 1424 C CA . ASP A 1 186 ? -8.209 18.898 -2.121 1.00 78.00 186 ASP A CA 1
ATOM 1425 C C . ASP A 1 186 ? -8.548 18.434 -3.552 1.00 78.00 186 ASP A C 1
ATOM 1427 O O . ASP A 1 186 ? -9.364 17.529 -3.742 1.00 78.00 186 ASP A O 1
ATOM 1431 N N . ASP A 1 187 ? -7.947 19.057 -4.565 1.00 80.69 187 ASP A N 1
ATOM 1432 C CA . ASP A 1 187 ? -8.200 18.717 -5.969 1.00 80.69 187 ASP A CA 1
ATOM 1433 C C . ASP A 1 187 ? -7.672 17.321 -6.367 1.00 80.69 187 ASP A C 1
ATOM 1435 O O . ASP A 1 187 ? -8.105 16.774 -7.382 1.00 80.69 187 ASP A O 1
ATOM 1439 N N . GLN A 1 188 ? -6.750 16.733 -5.592 1.00 85.69 188 GLN A N 1
ATOM 1440 C CA . GLN A 1 188 ? -6.155 15.415 -5.853 1.00 85.69 188 GLN A CA 1
ATOM 1441 C C . GLN A 1 188 ? -6.824 14.302 -5.037 1.00 85.69 188 GLN A C 1
ATOM 1443 O O . GLN A 1 188 ? -6.892 13.160 -5.497 1.00 85.69 188 GLN A O 1
ATOM 1448 N N . TRP A 1 189 ? -7.352 14.626 -3.855 1.00 88.25 189 TRP A N 1
ATOM 1449 C CA . TRP A 1 189 ? -7.956 13.665 -2.938 1.00 88.25 189 TRP A CA 1
ATOM 1450 C C . TRP A 1 189 ? -9.428 13.945 -2.669 1.00 88.25 189 TRP A C 1
ATOM 1452 O O . TRP A 1 189 ? -9.811 14.968 -2.100 1.00 88.25 189 TRP A O 1
ATOM 1462 N N . LYS A 1 190 ? -10.263 12.946 -2.963 1.00 88.19 190 LYS A N 1
ATOM 1463 C CA . LYS A 1 190 ? -11.668 12.927 -2.562 1.00 88.19 190 LYS A CA 1
ATOM 1464 C C . LYS A 1 190 ? -11.841 12.120 -1.278 1.00 88.19 190 LYS A C 1
ATOM 1466 O O . LYS A 1 190 ? -11.563 10.924 -1.237 1.00 88.19 190 LYS A O 1
ATOM 1471 N N . LYS A 1 191 ? -12.376 12.763 -0.240 1.00 87.19 191 LYS A N 1
ATOM 1472 C CA . LYS A 1 191 ? -12.786 12.073 0.986 1.00 87.19 191 LYS A CA 1
ATOM 1473 C C . LYS A 1 191 ? -14.031 11.228 0.720 1.00 87.19 191 LYS A C 1
ATOM 1475 O O . LYS A 1 191 ? -15.103 11.764 0.454 1.00 87.19 191 LYS A O 1
ATOM 1480 N N . GLU A 1 192 ? -13.878 9.912 0.812 1.00 84.50 192 GLU A N 1
ATOM 1481 C CA . GLU A 1 192 ? -14.971 8.959 0.588 1.00 84.50 192 GLU A CA 1
ATOM 1482 C C . GLU A 1 192 ? -15.794 8.695 1.857 1.00 84.50 192 GLU A C 1
ATOM 1484 O O . GLU A 1 192 ? -17.021 8.660 1.804 1.00 84.50 192 GLU A O 1
ATOM 1489 N N . TRP A 1 193 ? -15.144 8.519 3.011 1.00 83.00 193 TRP A N 1
ATOM 1490 C CA . TRP A 1 193 ? -15.818 8.224 4.277 1.00 83.00 193 TRP A CA 1
ATOM 1491 C C . TRP A 1 193 ? -14.996 8.681 5.488 1.00 83.00 193 TRP A C 1
ATOM 1493 O O . TRP A 1 193 ? -13.816 9.007 5.380 1.00 83.00 193 TRP A O 1
ATOM 1503 N N . GLU A 1 194 ? -15.647 8.723 6.649 1.00 85.44 194 GLU A N 1
ATOM 1504 C CA . GLU A 1 194 ? -15.040 8.985 7.955 1.00 85.44 194 GLU A CA 1
ATOM 1505 C C . GLU A 1 194 ? -15.763 8.153 9.012 1.00 85.44 194 GLU A C 1
ATOM 1507 O O . GLU A 1 194 ? -16.990 8.015 8.973 1.00 85.44 194 GLU A O 1
ATOM 1512 N N . VAL A 1 195 ? -14.997 7.602 9.949 1.00 81.81 195 VAL A N 1
ATOM 1513 C CA . VAL A 1 195 ? -15.524 6.938 11.139 1.00 81.81 195 VAL A CA 1
ATOM 1514 C C . VAL A 1 195 ? -14.640 7.294 12.326 1.00 81.81 195 VAL A C 1
ATOM 1516 O O . VAL A 1 195 ? -13.416 7.191 12.259 1.00 81.81 195 VAL A O 1
ATOM 1519 N N . SER A 1 196 ? -15.253 7.721 13.424 1.00 83.56 196 SER A N 1
ATOM 1520 C CA . SER A 1 196 ? -14.532 7.942 14.676 1.00 83.56 196 SER A CA 1
ATOM 1521 C C . SER A 1 196 ? -14.282 6.620 15.407 1.00 83.56 196 SER A C 1
ATOM 1523 O O . SER A 1 196 ? -15.079 5.685 15.317 1.00 83.56 196 SER A O 1
ATOM 1525 N N . ALA A 1 197 ? -13.214 6.543 16.208 1.00 80.38 197 ALA A N 1
ATOM 1526 C CA . ALA A 1 197 ? -12.945 5.361 17.036 1.00 80.38 197 ALA A CA 1
ATOM 1527 C C . ALA A 1 197 ? -14.127 5.019 17.967 1.00 80.38 197 ALA A C 1
ATOM 1529 O O . ALA A 1 197 ? -14.480 3.856 18.126 1.00 80.38 197 ALA A O 1
ATOM 1530 N N . ARG A 1 198 ? -14.817 6.040 18.498 1.00 81.62 198 ARG A N 1
ATOM 1531 C CA . ARG A 1 198 ? -16.028 5.855 19.311 1.00 81.62 198 ARG A CA 1
ATOM 1532 C C . ARG A 1 198 ? -17.162 5.189 18.530 1.00 81.62 198 ARG A C 1
ATOM 1534 O O . ARG A 1 198 ? -17.861 4.348 19.083 1.00 81.62 198 ARG A O 1
ATOM 1541 N N . GLU A 1 199 ? -17.386 5.587 17.280 1.00 83.88 199 GLU A N 1
ATOM 1542 C CA . GLU A 1 199 ? -18.403 4.942 16.441 1.00 83.88 199 GLU A CA 1
ATOM 1543 C C . GLU A 1 199 ? -18.022 3.497 16.133 1.00 83.88 199 GLU A C 1
ATOM 1545 O O . GLU A 1 199 ? -18.881 2.627 16.217 1.00 83.88 199 GLU A O 1
ATOM 1550 N N . LEU A 1 200 ? -16.741 3.249 15.852 1.00 82.44 200 LEU A N 1
ATOM 1551 C CA . LEU A 1 200 ? -16.192 1.924 15.574 1.00 82.44 200 LEU A CA 1
ATOM 1552 C C . LEU A 1 200 ? -16.417 0.952 16.742 1.00 82.44 200 LEU A C 1
ATOM 1554 O O . LEU A 1 200 ? -16.975 -0.123 16.544 1.00 82.44 200 LEU A O 1
ATOM 1558 N N . TRP A 1 201 ? -16.089 1.361 17.971 1.00 83.25 201 TRP A N 1
ATOM 1559 C CA . TRP A 1 201 ? -16.381 0.586 19.188 1.00 83.25 201 TRP A CA 1
ATOM 1560 C C . TRP A 1 201 ? -17.882 0.487 19.495 1.00 83.25 201 TRP A C 1
ATOM 1562 O O . TRP A 1 201 ? -18.340 -0.392 20.225 1.00 83.25 201 TRP A O 1
ATOM 1572 N N . GLY A 1 202 ? -18.674 1.401 18.938 1.00 83.75 202 GLY A N 1
ATOM 1573 C CA . GLY A 1 202 ? -20.120 1.421 19.081 1.00 83.75 202 GLY A CA 1
ATOM 1574 C C . GLY A 1 202 ? -20.840 0.321 18.304 1.00 83.75 202 GLY A C 1
ATOM 1575 O O . GLY A 1 202 ? -21.988 0.038 18.656 1.00 83.75 202 GLY A O 1
ATOM 1576 N N . PHE A 1 203 ? -20.198 -0.281 17.294 1.00 86.38 203 PHE A N 1
ATOM 1577 C CA . PHE A 1 203 ? -20.793 -1.311 16.442 1.00 86.38 203 PHE A CA 1
ATOM 1578 C C . PHE A 1 203 ? -21.190 -2.544 17.258 1.00 86.38 203 PHE A C 1
ATOM 1580 O O . PHE A 1 203 ? -20.411 -3.029 18.079 1.00 86.38 203 PHE A O 1
ATOM 1587 N N . ASP A 1 204 ? -22.382 -3.087 16.997 1.00 85.00 204 ASP A N 1
ATOM 1588 C CA . ASP A 1 204 ? -22.912 -4.233 17.749 1.00 85.00 204 ASP A CA 1
ATOM 1589 C C . ASP A 1 204 ? -21.947 -5.425 17.705 1.00 85.00 204 ASP A C 1
ATOM 1591 O O . ASP A 1 204 ? -21.643 -6.004 18.743 1.00 85.00 204 ASP A O 1
ATOM 1595 N N . GLY A 1 205 ? -21.332 -5.685 16.545 1.00 84.12 205 GLY A N 1
ATOM 1596 C CA . GLY A 1 205 ? -20.327 -6.740 16.396 1.00 84.12 205 GLY A CA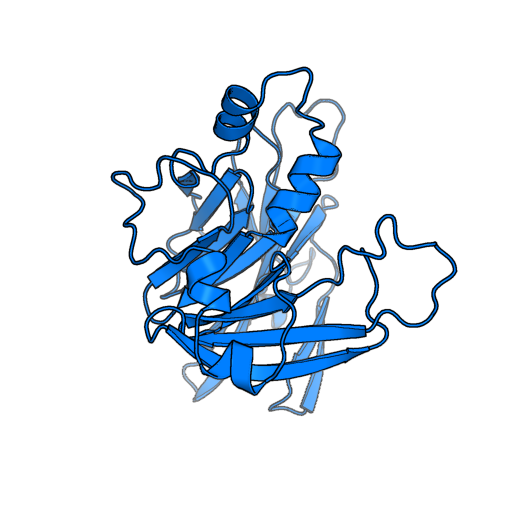 1
ATOM 1597 C C . GLY A 1 205 ? -19.085 -6.570 17.283 1.00 84.12 205 GLY A C 1
ATOM 1598 O O . GLY A 1 205 ? -18.544 -7.570 17.738 1.00 84.12 205 GLY A O 1
ATOM 1599 N N . PHE A 1 206 ? -18.647 -5.339 17.588 1.00 86.88 206 PHE A N 1
ATOM 1600 C CA . PHE A 1 206 ? -17.527 -5.115 18.518 1.00 86.88 206 PHE A CA 1
ATOM 1601 C C . PHE A 1 206 ? -17.902 -5.475 19.950 1.00 86.88 206 PHE A C 1
ATOM 1603 O O . PHE A 1 206 ? -17.141 -6.146 20.647 1.00 86.88 206 PHE A O 1
ATOM 1610 N N . LYS A 1 207 ? -19.093 -5.043 20.374 1.00 84.44 207 LYS A N 1
ATOM 1611 C CA . LYS A 1 207 ? -19.605 -5.301 21.722 1.00 84.44 207 LYS A CA 1
ATOM 1612 C C . LYS A 1 207 ? -19.911 -6.778 21.931 1.00 84.44 207 LYS A C 1
ATOM 1614 O O . LYS A 1 207 ? -19.554 -7.325 22.968 1.00 84.44 207 LYS A O 1
ATOM 1619 N N . GLU A 1 208 ? -20.540 -7.420 20.951 1.00 88.25 208 GLU A N 1
ATOM 1620 C CA . GLU A 1 208 ? -20.851 -8.852 20.972 1.00 88.25 208 GLU A CA 1
ATOM 1621 C C . GLU A 1 208 ? -19.584 -9.713 21.005 1.00 88.25 208 GLU A C 1
ATOM 1623 O O . GLU A 1 208 ? -19.542 -10.709 21.726 1.00 88.25 208 GLU A O 1
ATOM 1628 N N . ALA A 1 209 ? -18.539 -9.305 20.279 1.00 86.75 209 ALA A N 1
ATOM 1629 C CA . ALA A 1 209 ? -17.243 -9.978 20.279 1.00 86.75 209 ALA A CA 1
ATOM 1630 C C . ALA A 1 209 ? -16.401 -9.703 21.540 1.00 86.75 209 ALA A C 1
ATOM 1632 O O . ALA A 1 209 ? -15.398 -10.381 21.756 1.00 86.75 209 ALA A O 1
ATOM 1633 N N . GLY A 1 210 ? -16.787 -8.731 22.376 1.00 85.94 210 GLY A N 1
ATOM 1634 C CA . GLY A 1 210 ? -16.034 -8.348 23.573 1.00 85.94 210 GLY A CA 1
ATOM 1635 C C . GLY A 1 210 ? -14.673 -7.714 23.268 1.00 85.94 210 GLY A C 1
ATOM 1636 O O . GLY A 1 210 ? -13.752 -7.850 24.072 1.00 85.94 210 GLY A O 1
ATOM 1637 N N . LEU A 1 211 ? -14.539 -7.055 22.112 1.00 87.19 211 LEU A N 1
ATOM 1638 C CA . LEU A 1 211 ? -13.289 -6.429 21.679 1.00 87.19 211 LEU A CA 1
ATOM 1639 C C . LEU A 1 211 ? -12.935 -5.209 22.547 1.00 87.19 211 LEU A C 1
ATOM 1641 O O . LEU A 1 211 ? -13.836 -4.486 22.986 1.00 87.19 211 LEU A O 1
ATOM 1645 N N . PRO A 1 212 ? -11.639 -4.933 22.776 1.00 85.19 212 PRO A N 1
ATOM 1646 C CA . PRO A 1 212 ? -11.221 -3.785 23.568 1.00 85.19 212 PRO A CA 1
ATOM 1647 C C . PRO A 1 212 ? -11.515 -2.457 22.855 1.00 85.19 212 PRO A C 1
ATOM 1649 O O . PRO A 1 212 ? -11.323 -2.316 21.646 1.00 85.19 212 PRO A O 1
ATOM 1652 N N . GLU A 1 213 ? -11.888 -1.435 23.630 1.00 86.00 213 GLU A N 1
ATOM 1653 C CA . GLU A 1 213 ? -11.959 -0.037 23.174 1.00 86.00 213 GLU A CA 1
ATOM 1654 C C . GLU A 1 213 ? -10.549 0.580 23.082 1.00 86.00 213 GLU A C 1
ATOM 1656 O O . GLU A 1 213 ? -10.220 1.557 23.755 1.00 86.00 213 GLU A O 1
ATOM 1661 N N . ALA A 1 214 ? -9.676 -0.044 22.290 1.00 81.88 214 ALA A N 1
ATOM 1662 C CA . ALA A 1 214 ? -8.291 0.374 22.107 1.00 81.88 214 ALA A CA 1
ATOM 1663 C C . ALA A 1 214 ? -8.095 1.133 20.782 1.00 81.88 214 ALA A C 1
ATOM 1665 O O . ALA A 1 214 ? -8.804 0.860 19.801 1.00 81.88 214 ALA A O 1
ATOM 1666 N N . PRO A 1 215 ? -7.137 2.083 20.721 1.00 79.00 215 PRO A N 1
ATOM 1667 C CA . PRO A 1 215 ? -6.721 2.705 19.472 1.00 79.00 215 PRO A CA 1
ATOM 1668 C C . PRO A 1 215 ? -6.291 1.626 18.477 1.00 79.00 215 PRO A C 1
ATOM 1670 O O . PRO A 1 215 ? -5.436 0.803 18.806 1.00 79.00 215 PRO A O 1
ATOM 1673 N N . PRO A 1 216 ? -6.878 1.590 17.274 1.00 83.19 216 PRO A N 1
ATOM 1674 C CA . PRO A 1 216 ? -6.524 0.547 16.342 1.00 83.19 216 PRO A CA 1
ATOM 1675 C C . PRO A 1 216 ? -5.206 0.937 15.626 1.00 83.19 216 PRO A C 1
ATOM 1677 O O . PRO A 1 216 ? -4.987 2.094 15.260 1.00 83.19 216 PRO A O 1
ATOM 1680 N N . GLU A 1 217 ? -4.323 -0.022 15.388 1.00 83.00 217 GLU A N 1
ATOM 1681 C CA . GLU A 1 217 ? -2.967 0.134 14.834 1.00 83.00 217 GLU A CA 1
ATOM 1682 C C . GLU A 1 217 ? -2.716 -0.940 13.759 1.00 83.00 217 GLU A C 1
ATOM 1684 O O . GLU A 1 217 ? -3.599 -1.755 13.494 1.00 83.00 217 GLU A O 1
ATOM 1689 N N . TYR A 1 218 ? -1.549 -0.913 13.109 1.00 71.19 218 TYR A N 1
ATOM 1690 C CA . TYR A 1 218 ? -1.082 -1.876 12.100 1.00 71.19 218 TYR A CA 1
ATOM 1691 C C . TYR A 1 218 ? -2.138 -2.204 11.037 1.00 71.19 218 TYR A C 1
ATOM 1693 O O . TYR A 1 218 ? -2.872 -3.191 11.116 1.00 71.19 218 TYR A O 1
ATOM 1701 N N . ARG A 1 219 ? -2.229 -1.327 10.034 1.00 79.62 219 ARG A N 1
ATOM 1702 C CA . ARG A 1 219 ? -3.339 -1.320 9.080 1.00 79.62 219 ARG A CA 1
ATOM 1703 C C . ARG A 1 219 ? -2.984 -1.938 7.744 1.00 79.62 219 ARG A C 1
ATOM 1705 O O . ARG A 1 219 ? -2.020 -1.544 7.089 1.00 79.62 219 ARG A O 1
ATOM 1712 N N . LEU A 1 220 ? -3.855 -2.829 7.291 1.00 86.12 220 LEU A N 1
ATOM 1713 C CA . LEU A 1 220 ? -3.839 -3.346 5.931 1.00 86.12 220 LEU A CA 1
ATOM 1714 C C . LEU A 1 220 ? -5.209 -3.122 5.299 1.00 86.12 220 LEU A C 1
ATOM 1716 O O . LEU A 1 220 ? -6.220 -3.581 5.825 1.00 86.12 220 LEU A O 1
ATOM 1720 N N . LEU A 1 221 ? -5.230 -2.435 4.161 1.00 88.62 221 LEU A N 1
ATOM 1721 C CA . LEU A 1 221 ? -6.423 -2.308 3.334 1.00 88.62 221 LEU A CA 1
ATOM 1722 C C . LEU A 1 221 ? -6.476 -3.484 2.350 1.00 88.62 221 LEU A C 1
ATOM 1724 O O . LEU A 1 221 ? -5.510 -3.731 1.623 1.00 88.62 221 LEU A O 1
ATOM 1728 N N . THR A 1 222 ? -7.575 -4.239 2.354 1.00 88.06 222 THR A N 1
ATOM 1729 C CA . THR A 1 222 ? -7.780 -5.352 1.418 1.00 88.06 222 THR A CA 1
ATOM 1730 C C . THR A 1 222 ? -8.164 -4.833 0.032 1.00 88.06 222 THR A C 1
ATOM 1732 O O . THR A 1 222 ? -8.579 -3.686 -0.128 1.00 88.06 222 THR A O 1
ATOM 1735 N N . ALA A 1 223 ? -8.059 -5.693 -0.985 1.00 85.44 223 ALA A N 1
ATOM 1736 C CA . ALA A 1 223 ? -8.470 -5.353 -2.350 1.00 85.44 223 ALA A CA 1
ATOM 1737 C C . ALA A 1 223 ? -9.975 -5.037 -2.464 1.00 85.44 223 ALA A C 1
ATOM 1739 O O . ALA A 1 223 ? -10.377 -4.274 -3.343 1.00 85.44 223 ALA A O 1
ATOM 1740 N N . ASP A 1 224 ? -10.784 -5.591 -1.554 1.00 87.75 224 ASP A N 1
ATOM 1741 C CA . ASP A 1 224 ? -12.22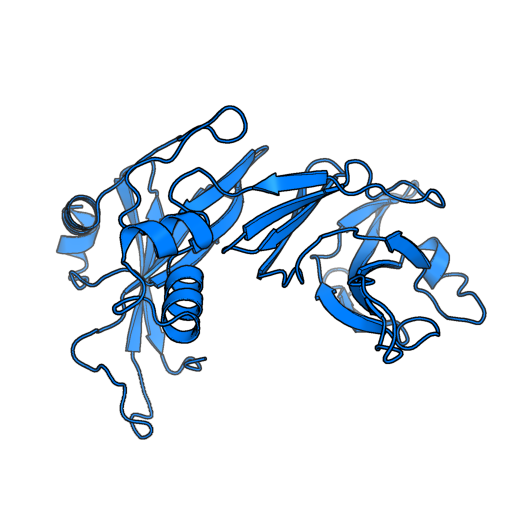8 -5.353 -1.461 1.00 87.75 224 ASP A CA 1
ATOM 1742 C C . ASP A 1 224 ? -12.563 -4.041 -0.726 1.00 87.75 224 ASP A C 1
ATOM 1744 O O . ASP A 1 224 ? -13.704 -3.580 -0.748 1.00 87.75 224 ASP A O 1
ATOM 1748 N N . GLY A 1 225 ? -11.560 -3.397 -0.117 1.00 88.12 225 GLY A N 1
ATOM 1749 C CA . GLY A 1 225 ? -11.713 -2.153 0.636 1.00 88.12 225 GLY A CA 1
ATOM 1750 C C . GLY A 1 225 ? -12.014 -2.347 2.120 1.00 88.12 225 GLY A C 1
ATOM 1751 O O . GLY A 1 225 ? -12.307 -1.365 2.805 1.00 88.12 225 GLY A O 1
ATOM 1752 N N . ASP A 1 226 ? -11.913 -3.577 2.622 1.00 91.44 226 ASP A N 1
ATOM 1753 C CA . ASP A 1 226 ? -12.024 -3.865 4.047 1.00 91.44 226 ASP A CA 1
ATOM 1754 C C . ASP A 1 226 ? -10.732 -3.480 4.765 1.00 91.44 226 ASP A C 1
ATOM 1756 O O . ASP A 1 226 ? -9.622 -3.653 4.254 1.00 91.44 226 ASP A O 1
ATOM 1760 N N . LEU A 1 227 ? -10.868 -2.966 5.981 1.00 91.00 227 LEU A N 1
ATOM 1761 C CA . LEU A 1 227 ? -9.740 -2.522 6.781 1.00 91.00 227 LEU A CA 1
ATOM 1762 C C . LEU A 1 227 ? -9.412 -3.565 7.846 1.00 91.00 227 LEU A C 1
ATOM 1764 O O . LEU A 1 227 ? -10.206 -3.812 8.753 1.00 91.00 227 LEU A O 1
ATOM 1768 N N . CYS A 1 228 ? -8.223 -4.148 7.747 1.00 91.31 228 CYS A N 1
ATOM 1769 C CA . CYS A 1 228 ? -7.653 -5.017 8.765 1.00 91.31 228 CYS A CA 1
ATOM 1770 C C . CYS A 1 228 ? -6.850 -4.183 9.769 1.00 91.31 228 CYS A C 1
ATOM 1772 O O . CYS A 1 228 ? -6.086 -3.296 9.374 1.00 91.31 228 CYS A O 1
ATOM 1774 N N . VAL A 1 229 ? -7.073 -4.425 11.058 1.00 89.75 229 VAL A N 1
ATOM 1775 C CA . VAL A 1 229 ? -6.596 -3.577 12.154 1.00 89.75 229 VAL A CA 1
ATOM 1776 C C . VAL A 1 229 ? -6.205 -4.440 13.334 1.00 89.75 229 VAL A C 1
ATOM 1778 O O . VAL A 1 229 ? -6.913 -5.392 13.655 1.00 89.75 229 VAL A O 1
ATOM 1781 N N . MET A 1 230 ? -5.129 -4.078 14.014 1.00 88.69 230 MET A N 1
ATOM 1782 C CA . MET A 1 230 ? -4.776 -4.666 15.296 1.00 88.69 230 MET A CA 1
ATOM 1783 C C . MET A 1 230 ? -5.206 -3.732 16.426 1.00 88.69 230 MET A C 1
ATOM 1785 O O . MET A 1 230 ? -4.931 -2.535 16.389 1.00 88.69 230 MET A O 1
ATOM 1789 N N . LEU A 1 231 ? -5.898 -4.258 17.427 1.00 86.62 231 LEU A N 1
ATOM 1790 C CA . LEU A 1 231 ? -6.268 -3.537 18.638 1.00 86.62 231 LEU A CA 1
ATOM 1791 C C . LEU A 1 231 ? -5.214 -3.860 19.691 1.00 86.62 231 LEU A C 1
ATOM 1793 O O . LEU A 1 231 ? -5.266 -4.908 20.332 1.00 86.62 231 LEU A O 1
ATOM 1797 N N . ALA A 1 232 ? -4.219 -2.985 19.816 1.00 71.81 232 ALA A N 1
ATOM 1798 C CA . ALA A 1 232 ? -3.139 -3.198 20.762 1.00 71.81 232 ALA A CA 1
ATOM 1799 C C . ALA A 1 232 ? -3.624 -2.959 22.199 1.00 71.81 232 ALA A C 1
ATOM 1801 O O . ALA A 1 232 ? -4.220 -1.921 22.500 1.00 71.81 232 ALA A O 1
ATOM 1802 N N . ASP A 1 233 ? -3.309 -3.876 23.114 1.00 66.31 233 ASP A N 1
ATOM 1803 C CA . ASP A 1 233 ? -3.534 -3.639 24.542 1.00 66.31 233 ASP A CA 1
ATOM 1804 C C . ASP A 1 233 ? -2.565 -2.562 25.064 1.00 66.31 233 ASP A C 1
ATOM 1806 O O . ASP A 1 233 ? -1.414 -2.830 25.432 1.00 66.31 233 ASP A O 1
ATOM 1810 N N . GLN A 1 234 ? -3.040 -1.313 25.100 1.00 56.97 234 GLN A N 1
ATOM 1811 C CA . GLN A 1 234 ? -2.239 -0.171 25.536 1.00 56.97 234 GLN A CA 1
ATOM 1812 C C . GLN A 1 234 ? -1.929 -0.163 27.041 1.00 56.97 234 GLN A C 1
ATOM 1814 O O . GLN A 1 234 ? -1.021 0.551 27.470 1.00 56.97 234 GLN A O 1
ATOM 1819 N N . SER A 1 235 ? -2.591 -1.001 27.852 1.00 50.91 235 SER A N 1
ATOM 1820 C CA . SER A 1 235 ? -2.288 -1.118 29.289 1.00 50.91 235 SER A CA 1
ATOM 1821 C C . SER A 1 235 ? -0.897 -1.705 29.575 1.00 50.91 235 SER A C 1
ATOM 1823 O O . SER A 1 235 ? -0.422 -1.662 30.711 1.00 50.91 235 SER A O 1
ATOM 1825 N N . LYS A 1 236 ? -0.224 -2.230 28.542 1.00 48.97 236 LYS A N 1
ATOM 1826 C CA . LYS A 1 236 ? 1.093 -2.869 28.623 1.00 48.97 236 LYS A CA 1
ATOM 1827 C C . LYS A 1 236 ? 2.229 -2.034 28.023 1.00 48.97 236 LYS A C 1
ATOM 1829 O O . LYS A 1 236 ? 3.312 -2.582 27.842 1.00 48.97 236 LYS A O 1
ATOM 1834 N N . PHE A 1 237 ? 2.032 -0.745 27.715 1.00 47.94 237 PHE A N 1
ATOM 1835 C CA . PHE A 1 237 ? 3.111 0.114 27.203 1.00 47.94 237 PHE A CA 1
ATOM 1836 C C . PHE A 1 237 ? 3.880 0.874 28.309 1.00 47.94 237 PHE A C 1
ATOM 1838 O O . PHE A 1 237 ? 3.257 1.398 29.232 1.00 47.94 237 PHE A O 1
ATOM 1845 N N . PRO A 1 238 ? 5.225 0.996 28.208 1.00 50.19 238 PRO A N 1
ATOM 1846 C CA . PRO A 1 238 ? 6.088 0.360 27.211 1.00 50.19 238 PRO A CA 1
ATOM 1847 C C . PRO A 1 238 ? 6.142 -1.158 27.421 1.00 50.19 238 PRO A C 1
ATOM 1849 O O . PRO A 1 238 ? 6.310 -1.621 28.551 1.00 50.19 238 PRO A O 1
ATOM 1852 N N . ARG A 1 239 ? 6.000 -1.926 26.330 1.00 53.94 239 ARG A N 1
ATOM 1853 C CA . ARG A 1 239 ? 6.025 -3.393 26.388 1.00 53.94 239 ARG A CA 1
ATOM 1854 C C . ARG A 1 239 ? 7.362 -3.826 26.994 1.00 53.94 239 ARG A C 1
ATOM 1856 O O . ARG A 1 239 ? 8.408 -3.479 26.441 1.00 53.94 239 ARG A O 1
ATOM 1863 N N . PRO A 1 240 ? 7.380 -4.538 28.136 1.00 48.31 240 PRO A N 1
ATOM 1864 C CA . PRO A 1 240 ? 8.631 -5.008 28.706 1.00 48.31 240 PRO A CA 1
ATOM 1865 C C . PRO A 1 240 ? 9.316 -5.919 27.684 1.00 48.31 240 PRO A C 1
ATOM 1867 O O . PRO A 1 240 ? 8.695 -6.876 27.227 1.00 48.31 240 PRO A O 1
ATOM 1870 N N . TYR A 1 241 ? 10.602 -5.686 27.392 1.00 50.47 241 TYR A N 1
ATOM 1871 C CA . TYR A 1 241 ? 11.454 -6.516 26.512 1.00 50.47 241 TYR A CA 1
ATOM 1872 C C . TYR A 1 241 ? 11.455 -8.029 26.849 1.00 50.47 241 TYR A C 1
ATOM 1874 O O . TYR A 1 241 ? 12.046 -8.830 26.131 1.00 50.47 241 TYR A O 1
ATOM 1882 N N . HIS A 1 242 ? 10.816 -8.428 27.953 1.00 49.78 242 HIS A N 1
ATOM 1883 C CA . HIS A 1 242 ? 10.755 -9.787 28.479 1.00 49.78 242 HIS A CA 1
ATOM 1884 C C . HIS A 1 242 ? 9.355 -10.427 28.446 1.00 49.78 242 HIS A C 1
ATOM 1886 O O . HIS A 1 242 ? 9.212 -11.547 28.937 1.00 49.78 242 HIS A O 1
ATOM 1892 N N . GLN A 1 243 ? 8.317 -9.779 27.895 1.00 50.84 243 GLN A N 1
ATOM 1893 C CA . GLN A 1 243 ? 7.045 -10.470 27.643 1.00 50.84 243 GLN A CA 1
ATOM 1894 C C . GLN A 1 243 ? 7.119 -11.249 26.325 1.00 50.84 243 GLN A C 1
ATOM 1896 O O . GLN A 1 243 ? 7.058 -10.686 25.240 1.00 50.84 243 GLN A O 1
ATOM 1901 N N . VAL A 1 244 ? 7.262 -12.569 26.463 1.00 51.56 244 VAL A N 1
ATOM 1902 C CA . VAL A 1 244 ? 7.465 -13.549 25.381 1.00 51.56 244 VAL A CA 1
ATOM 1903 C C . VAL A 1 244 ? 6.198 -13.791 24.543 1.00 51.56 244 VAL A C 1
ATOM 1905 O O . VAL A 1 244 ? 6.287 -14.311 23.440 1.00 51.56 244 VAL A O 1
ATOM 1908 N N . THR A 1 245 ? 5.022 -13.367 25.011 1.00 55.88 245 THR A N 1
ATOM 1909 C CA . THR A 1 245 ? 3.747 -13.577 24.308 1.00 55.88 245 THR A CA 1
ATOM 1910 C C . THR A 1 245 ? 2.868 -12.339 24.420 1.00 55.88 245 THR A C 1
ATOM 1912 O O . THR A 1 245 ? 2.115 -12.185 25.386 1.00 55.88 245 THR A O 1
ATOM 1915 N N . VAL A 1 246 ? 2.964 -11.443 23.441 1.00 63.59 246 VAL A N 1
ATOM 1916 C CA . VAL A 1 246 ? 1.928 -10.432 23.218 1.00 63.59 246 VAL A CA 1
ATOM 1917 C C . VAL A 1 246 ? 0.796 -11.110 22.451 1.00 63.59 246 VAL A C 1
ATOM 1919 O O . VAL A 1 246 ? 1.043 -11.805 21.463 1.00 6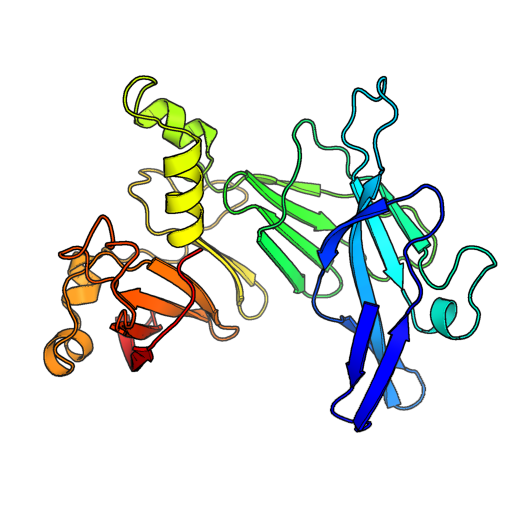3.59 246 VAL A O 1
ATOM 1922 N N . VAL A 1 247 ? -0.424 -10.946 22.955 1.00 73.44 247 VAL A N 1
ATOM 1923 C CA . VAL A 1 247 ? -1.651 -11.346 22.271 1.00 73.44 247 VAL A CA 1
ATOM 1924 C C . VAL A 1 247 ? -2.467 -10.086 22.060 1.00 73.44 247 VAL A C 1
ATOM 1926 O O . VAL A 1 247 ? -2.801 -9.428 23.044 1.00 73.44 247 VAL A O 1
ATOM 1929 N N . ASP A 1 248 ? -2.752 -9.767 20.804 1.00 83.69 248 ASP A N 1
ATOM 1930 C CA . ASP A 1 248 ? -3.612 -8.646 20.427 1.00 83.69 248 ASP A CA 1
ATOM 1931 C C . ASP A 1 248 ? -4.760 -9.137 19.544 1.00 83.69 248 ASP A C 1
ATOM 1933 O O . ASP A 1 248 ? -4.666 -10.184 18.890 1.00 83.69 248 ASP A O 1
ATOM 1937 N N . ASP A 1 249 ? -5.846 -8.369 19.525 1.00 87.50 249 ASP A N 1
ATOM 1938 C CA . ASP A 1 249 ? -7.007 -8.654 18.692 1.00 87.50 249 ASP A CA 1
ATOM 1939 C C . ASP A 1 249 ? -6.788 -8.114 17.277 1.00 87.50 249 ASP A C 1
ATOM 1941 O O . ASP A 1 249 ? -6.556 -6.924 17.071 1.00 87.50 249 ASP A O 1
ATOM 1945 N N . LEU A 1 250 ? -6.908 -8.980 16.277 1.00 90.38 250 LEU A N 1
ATOM 1946 C CA . LEU A 1 250 ? -6.950 -8.615 14.867 1.00 90.38 250 LEU A CA 1
ATOM 1947 C C . LEU A 1 250 ? -8.400 -8.585 14.409 1.00 90.38 250 LEU A C 1
ATOM 1949 O O . LEU A 1 250 ? -9.125 -9.563 14.572 1.00 90.38 250 LEU A O 1
ATOM 1953 N N . CYS A 1 251 ? -8.812 -7.481 13.804 1.00 91.19 251 CYS A N 1
ATOM 1954 C CA . CYS A 1 251 ? -10.176 -7.275 13.341 1.00 91.19 251 CYS A CA 1
ATOM 1955 C C . CYS A 1 251 ? -10.182 -6.872 11.870 1.00 91.19 251 CYS A C 1
ATOM 1957 O O . CYS A 1 251 ? -9.353 -6.078 11.432 1.00 91.19 251 CYS A O 1
ATOM 1959 N N . VAL A 1 252 ? -11.154 -7.382 11.118 1.00 92.19 252 VAL A N 1
ATOM 1960 C CA . VAL A 1 252 ? -11.428 -6.981 9.737 1.00 92.19 252 VAL A CA 1
ATOM 1961 C C . VAL A 1 252 ? -12.762 -6.255 9.699 1.00 92.19 252 VAL A C 1
ATOM 1963 O O . VAL A 1 252 ? -13.771 -6.741 10.218 1.00 92.19 252 VAL A O 1
ATOM 1966 N N . LEU A 1 253 ? -12.752 -5.076 9.090 1.00 90.25 253 LEU A N 1
ATOM 1967 C CA . LEU A 1 253 ? -13.840 -4.115 9.144 1.00 90.25 253 LEU A CA 1
ATOM 1968 C C . LEU A 1 253 ? -14.312 -3.742 7.752 1.00 90.25 253 LEU A C 1
ATOM 1970 O O . LEU A 1 253 ? -13.538 -3.224 6.951 1.00 90.25 253 LEU A O 1
ATOM 1974 N N . ASP A 1 254 ? -15.612 -3.881 7.530 1.00 89.69 254 ASP A N 1
ATOM 1975 C CA . ASP A 1 254 ? -16.291 -3.196 6.438 1.00 89.69 254 ASP A CA 1
ATOM 1976 C C . ASP A 1 254 ? -16.602 -1.785 6.930 1.00 89.69 254 ASP A C 1
ATOM 1978 O O . ASP A 1 254 ? -17.598 -1.537 7.622 1.00 89.69 254 ASP A O 1
ATOM 1982 N N . VAL A 1 255 ? -15.692 -0.858 6.638 1.00 82.31 255 VAL A N 1
ATOM 1983 C CA . VAL A 1 255 ? -15.790 0.504 7.168 1.00 82.31 255 VAL A CA 1
ATOM 1984 C C . VAL A 1 255 ? -16.970 1.261 6.551 1.00 82.31 255 VAL A C 1
ATOM 1986 O O . VAL A 1 255 ? -17.623 2.053 7.231 1.00 82.31 255 VAL A O 1
ATOM 1989 N N . ARG A 1 256 ? -17.303 0.972 5.287 1.00 83.25 256 ARG A N 1
ATOM 1990 C CA . ARG A 1 256 ? -18.438 1.588 4.581 1.00 83.25 256 ARG A CA 1
ATOM 1991 C C . ARG A 1 256 ? -19.771 1.080 5.121 1.00 83.25 256 ARG A C 1
ATOM 1993 O O . ARG A 1 256 ? -20.675 1.872 5.375 1.00 83.25 256 ARG A O 1
ATOM 2000 N N . GLY A 1 257 ? -19.875 -0.230 5.321 1.00 86.06 257 GLY A N 1
ATOM 2001 C CA . GLY A 1 257 ? -21.027 -0.903 5.913 1.00 86.06 257 GLY A CA 1
ATOM 2002 C C . GLY A 1 257 ? -21.108 -0.776 7.433 1.00 86.06 257 GLY A C 1
ATOM 2003 O O . GLY A 1 257 ? -22.105 -1.205 8.010 1.00 86.06 257 GLY A O 1
ATOM 2004 N N . LYS A 1 258 ? -20.094 -0.177 8.076 1.00 85.50 258 LYS A N 1
ATOM 2005 C CA . LYS A 1 258 ? -20.012 0.047 9.527 1.00 85.50 258 LYS A CA 1
ATOM 2006 C C . LYS A 1 258 ? -20.222 -1.236 10.339 1.00 85.50 258 LYS A C 1
ATOM 2008 O O . LYS A 1 258 ? -21.015 -1.268 11.278 1.00 85.50 258 LYS A O 1
ATOM 2013 N N . ARG A 1 259 ? -19.529 -2.313 9.961 1.00 88.81 259 ARG A N 1
ATOM 2014 C CA . ARG A 1 259 ? -19.666 -3.624 10.617 1.00 88.81 259 ARG A CA 1
ATOM 2015 C C . ARG A 1 259 ? -18.337 -4.353 10.775 1.00 88.81 259 ARG A C 1
ATOM 2017 O O . ARG A 1 259 ? -17.439 -4.238 9.942 1.00 88.81 259 ARG A O 1
ATOM 2024 N N . LEU A 1 260 ? -18.257 -5.149 11.839 1.00 91.00 260 LEU A N 1
ATOM 2025 C CA . LEU A 1 260 ? -17.199 -6.133 12.036 1.00 91.00 260 LEU A CA 1
ATOM 2026 C C . LEU A 1 260 ? -17.465 -7.327 11.113 1.00 91.00 260 LEU A C 1
ATOM 2028 O O . LEU A 1 260 ? -18.546 -7.911 11.161 1.00 91.00 260 LEU A O 1
ATOM 2032 N N . LEU A 1 261 ? -16.497 -7.670 10.267 1.00 92.00 261 LEU A N 1
ATOM 2033 C CA . LEU A 1 261 ? -16.588 -8.837 9.388 1.00 92.00 261 LEU A CA 1
ATOM 2034 C C . LEU A 1 261 ? -15.993 -10.076 10.045 1.00 92.00 261 LEU A C 1
ATOM 2036 O O . LEU A 1 261 ? -16.533 -11.173 9.923 1.00 92.00 261 LEU A O 1
ATOM 2040 N N . TRP A 1 262 ? -14.864 -9.893 10.722 1.00 92.31 262 TRP A N 1
ATOM 2041 C CA . TRP A 1 262 ? -14.121 -10.977 11.339 1.00 92.31 262 TRP A CA 1
ATOM 2042 C C . TRP A 1 262 ? -13.242 -10.444 12.466 1.00 92.31 262 TRP A C 1
ATOM 2044 O O . TRP A 1 262 ? -12.764 -9.311 12.394 1.00 92.31 262 TRP A O 1
ATOM 2054 N N . HIS A 1 263 ? -13.001 -11.270 13.479 1.00 92.00 263 HIS A N 1
ATOM 2055 C CA . HIS A 1 263 ? -11.997 -11.006 14.499 1.00 92.00 263 HIS A CA 1
ATOM 2056 C C . HIS A 1 263 ? -11.278 -12.296 14.900 1.00 92.00 263 HIS A C 1
ATOM 2058 O O . HIS A 1 263 ? -11.815 -13.398 14.755 1.00 92.00 263 HIS A O 1
ATOM 2064 N N . GLY A 1 264 ? -10.069 -12.150 15.427 1.00 90.19 264 GLY A N 1
ATOM 2065 C CA . GLY A 1 264 ? -9.275 -13.249 15.950 1.00 90.19 264 GLY A CA 1
ATOM 2066 C C . GLY A 1 264 ? -8.099 -12.751 16.774 1.00 90.19 264 GLY A C 1
ATOM 2067 O O . GLY A 1 264 ? -7.825 -11.558 16.833 1.00 90.19 264 GLY A O 1
ATOM 2068 N N . LEU A 1 265 ? -7.397 -13.684 17.408 1.00 88.31 265 LEU A N 1
ATOM 2069 C CA . LEU A 1 265 ? -6.226 -13.382 18.222 1.00 88.31 265 LEU A CA 1
ATOM 2070 C C . LEU A 1 265 ? -4.955 -13.596 17.406 1.00 88.31 265 LEU A C 1
ATOM 2072 O O . LEU A 1 265 ? -4.818 -14.606 16.710 1.00 88.31 265 LEU A O 1
ATOM 2076 N N . VAL A 1 266 ? -4.013 -12.665 17.522 1.00 83.00 266 VAL A N 1
ATOM 2077 C CA . VAL A 1 266 ? -2.667 -12.807 16.965 1.00 83.00 266 VAL A CA 1
ATOM 2078 C C . VAL A 1 266 ? -1.696 -13.002 18.113 1.00 83.00 266 VAL A C 1
ATOM 2080 O O . VAL A 1 266 ? -1.661 -12.215 19.055 1.00 83.00 266 VAL A O 1
ATOM 2083 N N . HIS A 1 267 ? -0.907 -14.066 18.020 1.00 81.06 267 HIS A N 1
ATOM 2084 C CA . HIS A 1 267 ? 0.097 -14.439 19.006 1.00 81.06 267 HIS A CA 1
ATOM 2085 C C . HIS A 1 267 ? 1.499 -14.204 18.440 1.00 81.06 267 HIS A C 1
ATOM 2087 O O . HIS A 1 267 ? 1.724 -14.427 17.252 1.00 81.06 267 HIS A O 1
ATOM 2093 N N . GLU A 1 268 ? 2.440 -13.826 19.309 1.00 66.62 268 GLU A N 1
ATOM 2094 C CA . GLU A 1 268 ? 3.889 -13.971 19.069 1.00 66.62 268 GLU A CA 1
ATOM 2095 C C . GLU A 1 268 ? 4.396 -13.332 17.763 1.00 66.62 268 GLU A C 1
ATOM 2097 O O . GLU A 1 268 ? 5.225 -13.896 17.048 1.00 66.62 268 GLU A O 1
ATOM 2102 N N . TYR A 1 269 ? 3.914 -12.132 17.441 1.00 64.88 269 TYR A N 1
ATOM 2103 C CA . TYR A 1 269 ? 4.406 -11.385 16.288 1.00 64.88 269 TYR A CA 1
ATOM 2104 C C . TYR A 1 269 ? 5.559 -10.447 16.696 1.00 64.88 269 TYR A C 1
ATOM 2106 O O . TYR A 1 269 ? 5.591 -9.949 17.828 1.00 64.88 269 TYR A O 1
ATOM 2114 N N . PRO A 1 270 ? 6.543 -10.208 15.810 1.00 53.31 270 PRO A N 1
ATOM 2115 C CA . PRO A 1 270 ? 7.643 -9.303 16.109 1.00 53.31 270 PRO A CA 1
ATOM 2116 C C . PRO A 1 270 ? 7.120 -7.869 16.264 1.00 53.31 270 PRO A C 1
ATOM 2118 O O . PRO A 1 270 ? 6.549 -7.308 15.332 1.00 53.31 270 PRO A O 1
ATOM 2121 N N . CYS A 1 271 ? 7.344 -7.267 17.434 1.00 45.91 271 CYS A N 1
ATOM 2122 C CA . CYS A 1 271 ? 7.263 -5.816 17.597 1.00 45.91 271 CYS A CA 1
ATOM 2123 C C . CYS A 1 271 ? 8.474 -5.211 16.872 1.00 45.91 271 CYS A C 1
ATOM 2125 O O . CYS A 1 271 ? 9.602 -5.379 17.336 1.00 45.91 271 CYS A O 1
ATOM 2127 N N . THR A 1 272 ? 8.247 -4.577 15.722 1.00 43.38 272 THR A N 1
ATOM 2128 C CA . THR A 1 272 ? 9.249 -3.762 15.014 1.00 43.38 272 THR A CA 1
ATOM 2129 C C . THR A 1 272 ? 9.167 -2.315 15.450 1.00 43.38 272 THR A C 1
ATOM 2131 O O . THR A 1 272 ? 8.022 -1.806 15.449 1.00 43.38 272 THR A O 1
#

Organism: Setaria italica (NCBI:txid4555)

Sequence (272 aa):
YLVYDHAGASLSMIRCLPDPPFVPISTMKPVVVPDRHGSSDFELFLMARRGSSPSAAAHDDVLCVSTPATRANPASDGAWQVQGQVKLEEPFNTDVAFSLQGKGFWANLLQGLMYCDDLHAAGDVVDFSFIELPPGCRRRDLEQQMGADEYNEMVMDVQMRLTRTMACVGDSVCFVCIDHAKQYADDQWKKEWEVSARELWGFDGFKEAGLPEAPPEYRLLTADGDLCVMLADQSKFPRPYHQVTVVDDLCVLDVRGKRLLWHGLVHEYPCT

pLDDT: mean 78.59, std 11.96, range [43.38, 92.44]

InterPro domains:
  IPR011676 Domain of unknown function DUF1618 [PF07762] (106-217)

Secondary structure (DSSP, 8-state):
-EEEETTTTEEEEPPPPPSS-EEEEEEPPPEEEE-TTS-EEEEEEEEEEEPPPTT--S--EEEEEE-HHHHHS-BTTBS-EEEEEE--SS----SEEEEETTEEEEEETTTEEEEES-TT-TTSPPP-EEEEPPTTTSHHHHHHHH-TTT--HHHHHHHHHHHEEEEEETTEEEEEE-S--S----SS--------HHHHHHSHHHHHHT---PPEEEEEE-TTS-EEEEE--GGGPSPPTT-S--EEEEEEEETTTTEEEEEEEEES----

Radius of gyration: 21.11 Å; chains: 1; bounding box: 53×48×56 Å